Protein AF-A0A821R2Z6-F1 (afdb_monomer_lite)

Sequence (261 aa):
MDYISFFGMRTHDILMSHLVSEVIFVNSKLMIIDDRIAICGSANINDRSLLGQRDSELCVIINDLEEEEGRLNGQTVRVGKCCFSWRKKLFEMLLGIQFENPYNIDVTDPISDEFYFYFRHVARTNTLIYEEVFSTMPTDCEKNFDQVSEYMKKPKMKDTDPRGAQQKLKDIQGLVVEYPIHFLEEENYLPSLRTREAFLSMNFKFNYDHLKCDLESTWNQLGINLESTWNQRGINLELTWNQLGINLELTWTWNSKLIPS

Secondary structure (DSSP, 8-state):
------EEEEEEEEETTEEEEEE------EEEETTTEEEEES--SSHHHHSSSSS---EEEEE-SSEEEEEETTEEEEEEHHHHHHHHHHHHHHHT-SS--TT----S-TT-HHHHHHHHHHHHHHHHHHHHHH--SS-TT--SHHHHHHHTTSPPHHHH-HHHHHHHHTT--SSEEE--SSTTTTS--SPPTTSHHHHHHHHHHHHHHHHHHHHHHHHHHHHHHHHHHHHHHHHHHHHHHHHHHHHHHHHHHHHTTS---

Radius of gyration: 29.69 Å; chains: 1; bounding box: 69×47×92 Å

pLDDT: mean 83.52, std 19.36, range [36.47, 98.69]

Foldseek 3Di:
DDPDFAKFWKDWDQDPNFIDIDTDDPQWDWDFDPLFKIKGWNADPDCQRPVCPHDDIDIDIDGAPDWDWFDEQNDTDTHRPVSLVVQLCVVCQQQVPNPHDPVPDDSRHVHHPRNVVVSQVLQALQQVLCCQAPVDPDALVAQAPVSVVVSVPDDGCSRVPVPVNVVSVVSRGHTIHGDRPRGNNVDDPQDPCPDPSVVVVVVCVVVCVVVVVVVVVVVVVVVVVVVVVVVVVVVVVVVVVVVVVVVVVVVVVVVVVVDDD

Structure (mmCIF, N/CA/C/O backbone):
data_AF-A0A821R2Z6-F1
#
_entry.id   AF-A0A821R2Z6-F1
#
loop_
_atom_site.group_PDB
_atom_site.id
_atom_site.type_symbol
_atom_site.label_atom_id
_atom_site.label_alt_id
_atom_site.label_comp_id
_atom_site.label_asym_id
_atom_site.label_entity_id
_atom_site.label_seq_id
_atom_site.pdbx_PDB_ins_code
_atom_site.Cartn_x
_atom_site.Cartn_y
_atom_site.Cartn_z
_atom_site.occupancy
_atom_site.B_iso_or_equiv
_atom_site.auth_seq_id
_atom_site.auth_comp_id
_atom_site.auth_asym_id
_atom_site.auth_atom_id
_atom_site.pdbx_PDB_model_num
ATOM 1 N N . MET A 1 1 ? 11.804 13.315 11.459 1.00 46.12 1 MET A N 1
ATOM 2 C CA . MET A 1 1 ? 10.867 12.245 11.845 1.00 46.12 1 MET A CA 1
ATOM 3 C C . MET A 1 1 ? 9.818 12.194 10.766 1.00 46.12 1 MET A C 1
ATOM 5 O O . MET A 1 1 ? 9.186 13.216 10.519 1.00 46.12 1 MET A O 1
ATOM 9 N N . ASP A 1 2 ? 9.703 11.044 10.117 1.00 76.69 2 ASP A N 1
ATOM 10 C CA . ASP A 1 2 ? 8.682 10.789 9.110 1.00 76.69 2 ASP A CA 1
ATOM 11 C C . ASP A 1 2 ? 7.523 10.090 9.826 1.00 76.69 2 ASP A C 1
ATOM 13 O O . ASP A 1 2 ? 7.705 9.025 10.403 1.00 76.69 2 ASP A O 1
ATOM 17 N N . TYR A 1 3 ? 6.354 10.729 9.861 1.00 89.31 3 TYR A N 1
ATOM 18 C CA . TYR A 1 3 ? 5.182 10.248 10.613 1.00 89.31 3 TYR A CA 1
ATOM 19 C C . TYR A 1 3 ? 4.167 9.514 9.735 1.00 89.31 3 TYR A C 1
ATOM 21 O O . TYR A 1 3 ? 3.198 8.946 10.228 1.00 89.31 3 TYR A O 1
ATOM 29 N N . ILE A 1 4 ? 4.356 9.580 8.421 1.00 93.69 4 ILE A N 1
ATOM 30 C CA . ILE A 1 4 ? 3.427 9.065 7.426 1.00 93.69 4 ILE A CA 1
ATOM 31 C C . ILE A 1 4 ? 4.216 8.484 6.262 1.00 93.69 4 ILE A C 1
ATOM 33 O O . ILE A 1 4 ? 5.311 8.944 5.931 1.00 93.69 4 ILE A O 1
ATOM 37 N N . SER A 1 5 ? 3.685 7.433 5.654 1.00 94.19 5 SER A N 1
ATOM 38 C CA . SER A 1 5 ? 4.289 6.796 4.489 1.00 94.19 5 SER A CA 1
ATOM 39 C C . SER A 1 5 ? 3.197 6.265 3.575 1.00 94.19 5 SER A C 1
ATOM 41 O O . SER A 1 5 ? 2.167 5.782 4.046 1.00 94.19 5 SER A O 1
ATOM 43 N N . PHE A 1 6 ? 3.419 6.396 2.270 1.00 96.56 6 PHE A N 1
ATOM 44 C CA . PHE A 1 6 ? 2.463 6.029 1.236 1.00 96.56 6 PHE A CA 1
ATOM 45 C C . PHE A 1 6 ? 3.036 4.883 0.415 1.00 96.56 6 PHE A C 1
ATOM 47 O O . PHE A 1 6 ? 4.184 4.936 -0.028 1.00 96.56 6 PHE A O 1
ATOM 54 N N . PHE A 1 7 ? 2.225 3.851 0.212 1.00 98.00 7 PHE A N 1
ATOM 55 C CA . PHE A 1 7 ? 2.645 2.630 -0.461 1.00 98.00 7 PHE A CA 1
ATOM 56 C C . PHE A 1 7 ? 1.607 2.190 -1.487 1.00 98.00 7 PHE A C 1
ATOM 58 O O . PHE A 1 7 ? 0.413 2.459 -1.347 1.00 98.00 7 PHE A O 1
ATOM 65 N N . GLY A 1 8 ? 2.081 1.491 -2.511 1.00 97.50 8 GLY A N 1
ATOM 66 C CA . GLY A 1 8 ? 1.265 0.734 -3.448 1.00 97.50 8 GLY A CA 1
ATOM 67 C C . GLY A 1 8 ? 1.509 -0.765 -3.306 1.00 97.50 8 GLY A C 1
ATOM 68 O O . GLY A 1 8 ? 2.283 -1.222 -2.461 1.00 97.50 8 GLY A O 1
ATOM 69 N N . MET A 1 9 ? 0.857 -1.535 -4.173 1.00 98.38 9 MET A N 1
ATOM 70 C CA . MET A 1 9 ? 1.086 -2.971 -4.291 1.00 98.38 9 MET A CA 1
ATOM 71 C C . MET A 1 9 ? 1.336 -3.347 -5.751 1.00 98.38 9 MET A C 1
ATOM 73 O O . MET A 1 9 ? 0.633 -2.880 -6.650 1.00 98.38 9 MET A O 1
ATOM 77 N N . ARG A 1 10 ? 2.323 -4.209 -5.992 1.00 98.31 10 ARG A N 1
ATOM 78 C CA . ARG A 1 10 ? 2.690 -4.682 -7.332 1.00 98.31 10 ARG A CA 1
ATOM 79 C C . ARG A 1 10 ? 3.170 -6.126 -7.275 1.00 98.31 10 ARG A C 1
ATOM 81 O O . ARG A 1 10 ? 3.792 -6.548 -6.306 1.00 98.31 10 ARG A O 1
ATOM 88 N N . THR A 1 11 ? 2.890 -6.874 -8.334 1.00 98.19 11 THR A N 1
ATOM 89 C CA . THR A 1 11 ? 3.370 -8.247 -8.503 1.00 98.19 11 THR A CA 1
ATOM 90 C C . THR A 1 11 ? 3.908 -8.473 -9.913 1.00 98.19 11 THR A C 1
ATOM 92 O O . THR A 1 11 ? 3.823 -7.596 -10.781 1.00 98.19 11 THR A O 1
ATOM 95 N N . HIS A 1 12 ? 4.494 -9.641 -10.134 1.00 97.94 12 HIS A N 1
ATOM 96 C CA . HIS A 1 12 ? 4.988 -10.093 -11.420 1.00 97.94 12 HIS A CA 1
ATOM 97 C C . HIS A 1 12 ? 4.828 -11.601 -11.559 1.00 97.94 12 HIS A C 1
ATOM 99 O O . HIS A 1 12 ? 4.761 -12.322 -10.568 1.00 97.94 12 HIS A O 1
ATOM 105 N N . ASP A 1 13 ? 4.786 -12.060 -12.803 1.00 97.12 13 ASP A N 1
ATOM 106 C CA . ASP A 1 13 ? 4.755 -13.480 -13.134 1.00 97.12 13 ASP A CA 1
ATOM 107 C C . ASP A 1 13 ? 5.272 -13.701 -14.567 1.00 97.12 13 ASP A C 1
ATOM 109 O O . ASP A 1 13 ? 5.646 -12.759 -15.278 1.00 97.12 13 ASP A O 1
ATOM 113 N N . ILE A 1 14 ? 5.301 -14.956 -15.001 1.00 95.69 14 ILE A N 1
ATOM 114 C CA . ILE A 1 14 ? 5.622 -15.372 -16.358 1.00 95.69 14 ILE A CA 1
ATOM 115 C C . ILE A 1 14 ? 4.322 -15.729 -17.082 1.00 95.69 14 ILE A C 1
ATOM 117 O O . ILE A 1 14 ? 3.706 -16.763 -16.827 1.00 95.69 14 ILE A O 1
ATOM 121 N N . LEU A 1 15 ? 3.944 -14.915 -18.066 1.00 94.81 15 LEU A N 1
ATOM 122 C CA . LEU A 1 15 ? 2.813 -15.179 -18.952 1.00 94.81 15 LEU A CA 1
ATOM 123 C C . LEU A 1 15 ? 3.325 -15.536 -20.348 1.00 94.81 15 LEU A C 1
ATOM 125 O O . LEU A 1 15 ? 4.005 -14.736 -20.983 1.00 94.81 15 LEU A O 1
ATOM 129 N N . MET A 1 16 ? 2.999 -16.736 -20.840 1.00 93.12 16 MET A N 1
ATOM 130 C CA . MET A 1 16 ? 3.433 -17.218 -22.166 1.00 93.12 16 MET A CA 1
ATOM 131 C C . MET A 1 16 ? 4.950 -17.055 -22.395 1.00 93.12 16 MET A C 1
ATOM 133 O O . MET A 1 16 ? 5.382 -16.586 -23.441 1.00 93.12 16 MET A O 1
ATOM 137 N N . SER A 1 17 ? 5.758 -17.414 -21.389 1.00 91.12 17 SER A N 1
ATOM 138 C CA . SER A 1 17 ? 7.227 -17.265 -21.390 1.00 91.12 17 SER A CA 1
ATOM 139 C C . SER A 1 17 ? 7.756 -15.823 -21.393 1.00 91.12 17 SER A C 1
ATOM 141 O O . SER A 1 17 ? 8.965 -15.626 -21.502 1.00 91.12 17 SER A O 1
ATOM 143 N N . HIS A 1 18 ? 6.894 -14.824 -21.201 1.00 92.56 18 HIS A N 1
ATOM 144 C CA . HIS A 1 18 ? 7.281 -13.427 -21.040 1.00 92.56 18 HIS A CA 1
ATOM 145 C C . HIS A 1 18 ? 7.105 -12.976 -19.593 1.00 92.56 18 HIS A C 1
ATOM 147 O O . HIS A 1 18 ? 6.078 -13.239 -18.970 1.00 92.56 18 HIS A O 1
ATOM 153 N N . LEU A 1 19 ? 8.099 -12.258 -19.070 1.00 96.69 19 LEU A N 1
ATOM 154 C CA . LEU A 1 19 ? 7.967 -11.578 -17.788 1.00 96.69 19 LEU A CA 1
ATOM 155 C C . LEU A 1 19 ? 6.947 -10.446 -17.915 1.00 96.69 19 LEU A C 1
ATOM 157 O O . LEU A 1 19 ? 7.065 -9.581 -18.790 1.00 96.69 19 LEU A O 1
ATOM 161 N N . VAL A 1 20 ? 5.977 -10.438 -17.008 1.00 96.69 20 VAL A N 1
ATOM 162 C CA . VAL A 1 20 ? 4.946 -9.406 -16.897 1.00 96.69 20 VAL A CA 1
ATOM 163 C C . VAL A 1 20 ? 4.865 -8.909 -15.458 1.00 96.69 20 VAL A C 1
ATOM 165 O O . VAL A 1 20 ? 5.166 -9.649 -14.526 1.00 96.69 20 VAL A O 1
ATOM 168 N N . SER A 1 21 ? 4.469 -7.652 -15.270 1.00 97.38 21 SER A N 1
ATOM 169 C CA . SER A 1 21 ? 4.209 -7.072 -13.951 1.00 97.38 21 SER A CA 1
ATOM 170 C C . SER A 1 21 ? 2.972 -6.200 -14.008 1.00 97.38 21 SER A C 1
ATOM 172 O O . SER A 1 21 ? 2.789 -5.463 -14.974 1.00 97.38 21 SER A O 1
ATOM 174 N N . GLU A 1 22 ? 2.170 -6.246 -12.948 1.00 97.44 22 GLU A N 1
ATOM 175 C CA . GLU A 1 22 ? 0.962 -5.441 -12.812 1.00 97.44 22 GLU A CA 1
ATOM 176 C C . GLU A 1 22 ? 0.779 -4.909 -11.395 1.00 97.44 22 GLU A C 1
ATOM 178 O O . GLU A 1 22 ? 1.254 -5.492 -10.412 1.00 97.44 22 GLU A O 1
ATOM 183 N N . VAL A 1 23 ? 0.079 -3.777 -11.304 1.00 96.62 23 VAL A N 1
ATOM 184 C CA . VAL A 1 23 ? -0.361 -3.234 -10.016 1.00 96.62 23 VAL A CA 1
ATOM 185 C C . VAL A 1 23 ? -1.441 -4.128 -9.421 1.00 96.62 23 VAL A C 1
ATOM 187 O O . VAL A 1 23 ? -2.339 -4.602 -10.116 1.00 96.62 23 VAL A O 1
ATOM 190 N N . ILE A 1 24 ? -1.389 -4.325 -8.108 1.00 97.25 24 ILE A N 1
ATOM 191 C CA . ILE A 1 24 ? -2.497 -4.933 -7.378 1.00 97.25 24 ILE A CA 1
ATOM 192 C C . ILE A 1 24 ? -3.437 -3.802 -6.981 1.00 97.25 24 ILE A C 1
ATOM 194 O O . ILE A 1 24 ? -3.069 -2.886 -6.245 1.00 97.25 24 ILE A O 1
ATOM 198 N N . PHE A 1 25 ? -4.663 -3.858 -7.493 1.00 96.31 25 PHE A N 1
ATOM 199 C CA . PHE A 1 25 ? -5.653 -2.821 -7.251 1.00 96.31 25 PHE A CA 1
ATOM 200 C C . PHE A 1 25 ? -6.161 -2.864 -5.803 1.00 96.31 25 PHE A C 1
ATOM 202 O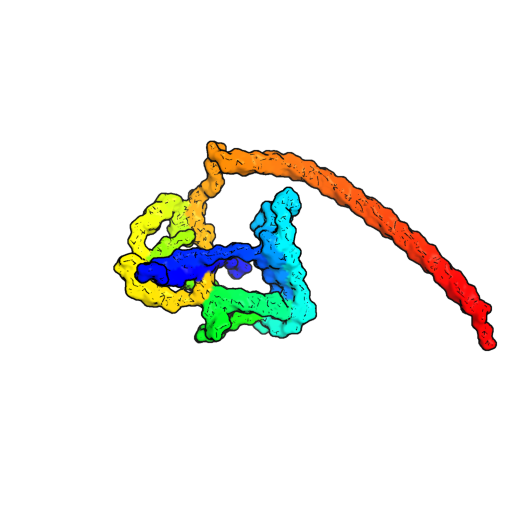 O . PHE A 1 25 ? -6.917 -3.759 -5.416 1.00 96.31 25 PHE A O 1
ATOM 209 N N . VAL A 1 26 ? -5.767 -1.870 -5.003 1.00 95.62 26 VAL A N 1
ATOM 210 C CA . VAL A 1 26 ? -6.216 -1.716 -3.614 1.00 95.62 26 VAL A CA 1
ATOM 211 C C . VAL A 1 26 ? -7.634 -1.141 -3.599 1.00 95.62 26 VAL A C 1
ATOM 213 O O . VAL A 1 26 ? -7.842 0.065 -3.520 1.00 95.62 26 VAL A O 1
ATOM 216 N N . ASN A 1 27 ? -8.633 -2.023 -3.677 1.00 97.19 27 ASN A N 1
ATOM 217 C CA . ASN A 1 27 ? -10.045 -1.642 -3.567 1.00 97.19 27 ASN A CA 1
ATOM 218 C C . ASN A 1 27 ? -10.552 -1.606 -2.112 1.00 97.19 27 ASN A C 1
ATOM 220 O O . ASN A 1 27 ? -11.725 -1.332 -1.866 1.00 97.19 27 ASN A O 1
ATOM 224 N N . SER A 1 28 ? -9.702 -1.914 -1.138 1.00 96.31 28 SER A N 1
ATOM 225 C CA . SER A 1 28 ? -10.079 -1.949 0.273 1.00 96.31 28 SER A CA 1
ATOM 226 C C . SER A 1 28 ? -10.483 -0.566 0.786 1.00 96.31 28 SER A C 1
ATOM 228 O O . SER A 1 28 ? -9.883 0.442 0.422 1.00 96.31 28 SER A O 1
ATOM 230 N N . LYS A 1 29 ? -11.474 -0.530 1.680 1.00 98.00 29 LYS A N 1
ATOM 231 C CA . LYS A 1 29 ? -11.772 0.626 2.532 1.00 98.00 29 LYS A CA 1
ATOM 232 C C . LYS A 1 29 ? -11.745 0.144 3.973 1.00 98.00 29 LYS A C 1
ATOM 234 O O . LYS A 1 29 ? -12.748 -0.319 4.512 1.00 98.00 29 LYS A O 1
ATOM 239 N N . LEU A 1 30 ? -10.537 0.134 4.524 1.00 97.31 30 LEU A N 1
ATOM 240 C CA . LEU A 1 30 ? -10.213 -0.399 5.839 1.00 97.31 30 LEU A CA 1
ATOM 241 C C . LEU A 1 30 ? -9.316 0.601 6.564 1.00 97.31 30 LEU A C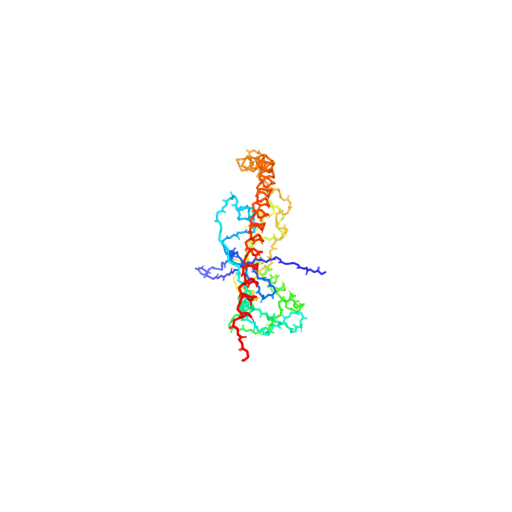 1
ATOM 243 O O . LEU A 1 30 ? -8.333 1.074 5.998 1.00 97.31 30 LEU A O 1
ATOM 247 N N . MET A 1 31 ? -9.640 0.874 7.819 1.00 98.25 31 MET A N 1
ATOM 248 C CA . MET A 1 31 ? -8.805 1.622 8.750 1.00 98.25 31 MET A CA 1
ATOM 249 C C . MET A 1 31 ? -8.651 0.789 10.017 1.00 98.25 31 MET A C 1
ATOM 251 O O . MET A 1 31 ? -9.652 0.311 10.541 1.00 98.25 31 MET A O 1
ATOM 255 N N . ILE A 1 32 ? -7.421 0.611 10.495 1.00 97.38 32 ILE A N 1
ATOM 256 C CA . ILE A 1 32 ? -7.114 -0.029 11.780 1.00 97.38 32 ILE A CA 1
ATOM 257 C C . ILE A 1 32 ? -6.437 1.032 12.645 1.00 97.38 32 ILE A C 1
ATOM 259 O O . ILE A 1 32 ? -5.494 1.676 12.189 1.00 97.38 32 ILE A O 1
ATOM 263 N N . ILE A 1 33 ? -6.937 1.228 13.861 1.00 96.25 33 ILE A N 1
ATOM 264 C CA . ILE A 1 33 ? -6.445 2.220 14.817 1.00 96.25 33 ILE A CA 1
ATOM 265 C C . ILE A 1 33 ? -5.982 1.490 16.075 1.00 96.25 33 ILE A C 1
ATOM 267 O O . ILE A 1 33 ? -6.755 0.742 16.683 1.00 96.25 33 ILE A O 1
ATOM 271 N N . ASP A 1 34 ? -4.718 1.712 16.437 1.00 95.06 34 ASP A N 1
ATOM 272 C CA . ASP A 1 34 ? -4.064 1.248 17.669 1.00 95.06 34 ASP A CA 1
ATOM 273 C C . ASP A 1 34 ? -4.221 -0.253 17.964 1.00 95.06 34 ASP A C 1
ATOM 275 O O . ASP A 1 34 ? -4.203 -0.669 19.119 1.00 95.06 34 ASP A O 1
ATOM 279 N N . ASP A 1 35 ? -4.426 -1.071 16.926 1.00 96.81 35 ASP A N 1
ATOM 280 C CA . ASP A 1 35 ? -4.770 -2.491 17.046 1.00 96.81 35 ASP A CA 1
ATOM 281 C C . ASP A 1 35 ? -5.992 -2.766 17.955 1.00 96.81 35 ASP A C 1
ATOM 283 O O . ASP A 1 35 ? -6.117 -3.854 18.507 1.00 96.81 35 ASP A O 1
ATOM 287 N N . ARG A 1 36 ? -6.928 -1.814 18.108 1.00 94.88 36 ARG A N 1
ATOM 288 C CA . ARG A 1 36 ? -8.140 -1.952 18.956 1.00 94.88 36 ARG A CA 1
ATOM 289 C C . ARG A 1 36 ? -9.451 -1.662 18.237 1.00 94.88 36 ARG A C 1
ATOM 291 O O . ARG A 1 36 ? -10.486 -2.221 18.602 1.00 94.88 36 ARG A O 1
ATOM 298 N N . ILE A 1 37 ? -9.413 -0.779 17.244 1.00 95.75 37 ILE A N 1
ATOM 299 C CA . ILE A 1 37 ? -10.588 -0.378 16.473 1.00 95.75 37 ILE A CA 1
ATOM 300 C C . ILE A 1 37 ? -10.304 -0.626 14.999 1.00 95.75 37 ILE A C 1
ATOM 302 O O . ILE A 1 37 ? -9.245 -0.251 14.497 1.00 95.75 37 ILE A O 1
ATOM 306 N N . ALA A 1 38 ? -11.270 -1.198 14.288 1.00 96.56 38 ALA A N 1
ATOM 307 C CA . ALA A 1 38 ? -11.250 -1.250 12.837 1.00 96.56 38 ALA A CA 1
ATOM 308 C C . ALA A 1 38 ? -12.533 -0.655 12.254 1.00 96.56 38 ALA A C 1
ATOM 310 O O . ALA A 1 38 ? -13.628 -0.868 12.767 1.00 96.56 38 ALA A O 1
ATOM 311 N N . ILE A 1 39 ? -12.404 0.082 11.157 1.00 97.38 39 ILE A N 1
ATOM 312 C CA . ILE A 1 39 ? -13.528 0.552 10.349 1.00 97.38 39 ILE A CA 1
ATOM 313 C C . ILE A 1 39 ? -13.386 -0.094 8.983 1.00 97.38 39 ILE A C 1
ATOM 315 O O . ILE A 1 39 ? -12.362 0.084 8.324 1.00 97.38 39 ILE A O 1
ATOM 319 N N . CYS A 1 40 ? -14.398 -0.835 8.545 1.00 95.81 40 CYS A N 1
ATOM 320 C CA . CYS A 1 40 ? -14.415 -1.440 7.219 1.00 95.81 40 CYS A CA 1
ATOM 321 C C . CYS A 1 40 ? -15.772 -1.257 6.545 1.00 95.81 40 CYS A C 1
ATOM 323 O O . CYS A 1 40 ? -16.815 -1.309 7.200 1.00 95.81 40 CYS A O 1
ATOM 325 N N . GLY A 1 41 ? -15.772 -1.064 5.230 1.00 96.94 41 GLY A N 1
ATOM 326 C CA . GLY A 1 41 ? -17.011 -0.845 4.495 1.00 96.94 41 GLY A CA 1
ATOM 327 C C . GLY A 1 41 ? -16.804 -0.561 3.017 1.00 96.94 41 GLY A C 1
ATOM 328 O O . GLY A 1 41 ? -15.806 -0.966 2.421 1.00 96.94 41 GLY A O 1
ATOM 329 N N . SER A 1 42 ? -17.768 0.144 2.433 1.00 97.38 42 SER A N 1
ATOM 330 C CA . SER A 1 42 ? -17.743 0.573 1.033 1.00 97.38 42 SER A CA 1
ATOM 331 C C . SER A 1 42 ? -17.225 2.007 0.841 1.00 97.38 42 SER A C 1
ATOM 333 O O . SER A 1 42 ? -16.717 2.324 -0.236 1.00 97.38 42 SER A O 1
ATOM 335 N N . ALA A 1 43 ? -17.265 2.841 1.889 1.00 96.12 43 ALA A N 1
ATOM 336 C CA . ALA A 1 43 ? -16.941 4.264 1.804 1.00 96.12 43 ALA A CA 1
ATOM 337 C C . ALA A 1 43 ? -15.453 4.529 1.526 1.00 96.12 43 ALA A C 1
ATOM 339 O O . ALA A 1 43 ? -14.588 4.241 2.354 1.00 96.12 43 ALA A O 1
ATOM 340 N N . ASN A 1 44 ? -15.149 5.136 0.378 1.00 95.94 44 ASN A N 1
ATOM 341 C CA . ASN A 1 44 ? -13.807 5.635 0.071 1.00 95.94 44 ASN A CA 1
ATOM 342 C C . ASN A 1 44 ? -13.473 6.879 0.910 1.00 95.94 44 ASN A C 1
ATOM 344 O O . ASN A 1 44 ? -14.366 7.603 1.345 1.00 95.94 44 ASN A O 1
ATOM 348 N N . ILE A 1 45 ? -12.184 7.204 1.056 1.00 94.81 45 ILE A N 1
ATOM 349 C CA . ILE A 1 45 ? -11.756 8.489 1.631 1.00 94.81 45 ILE A CA 1
ATOM 350 C C . ILE A 1 45 ? -11.894 9.580 0.558 1.00 94.81 45 ILE A C 1
ATOM 352 O O . ILE A 1 45 ? -10.931 9.943 -0.113 1.00 94.81 45 ILE A O 1
ATOM 356 N N . ASN A 1 46 ? -13.124 10.046 0.331 1.00 91.25 46 ASN A N 1
ATOM 357 C CA . ASN A 1 46 ? -13.444 11.178 -0.537 1.00 91.25 46 ASN A CA 1
ATOM 358 C C . ASN A 1 46 ? -14.839 11.748 -0.221 1.00 91.25 46 ASN A C 1
ATOM 360 O O . ASN A 1 46 ? -15.683 11.082 0.377 1.00 91.25 46 ASN A O 1
ATOM 364 N N . ASP A 1 47 ? -15.114 12.963 -0.694 1.00 91.94 47 ASP A N 1
ATOM 365 C CA . ASP A 1 47 ? -16.408 13.629 -0.494 1.00 91.94 47 ASP A CA 1
ATOM 366 C C . ASP A 1 47 ? -17.599 12.848 -1.067 1.00 91.94 47 ASP A C 1
ATOM 368 O O . ASP A 1 47 ? -18.723 12.982 -0.589 1.00 91.94 47 ASP A O 1
ATOM 372 N N . ARG A 1 48 ? -17.380 12.059 -2.129 1.00 92.00 48 ARG A N 1
ATOM 373 C CA . ARG A 1 48 ? -18.438 11.265 -2.768 1.00 92.00 48 ARG A CA 1
ATOM 374 C C . ARG A 1 48 ? -19.004 10.209 -1.820 1.00 92.00 48 ARG A C 1
ATOM 376 O O . ARG A 1 48 ? -20.218 10.040 -1.798 1.00 92.00 48 ARG A O 1
ATOM 383 N N . SER A 1 49 ? -18.147 9.572 -1.036 1.00 93.50 49 SER A N 1
ATOM 384 C CA . SER A 1 49 ? -18.541 8.569 -0.051 1.00 93.50 49 SER A CA 1
ATOM 385 C C . SER A 1 49 ? -18.838 9.175 1.331 1.00 93.50 49 SER A C 1
ATOM 387 O O . SER A 1 49 ? -19.725 8.693 2.027 1.00 93.50 49 SER A O 1
ATOM 389 N N . LEU A 1 50 ? -18.127 10.232 1.752 1.00 90.25 50 LEU A N 1
ATOM 390 C CA . LEU A 1 50 ? -18.154 10.700 3.149 1.00 90.25 50 LEU A CA 1
ATOM 391 C C . LEU A 1 50 ? -19.164 11.818 3.461 1.00 90.25 50 LEU A C 1
ATOM 393 O O . LEU A 1 50 ? -19.529 11.978 4.622 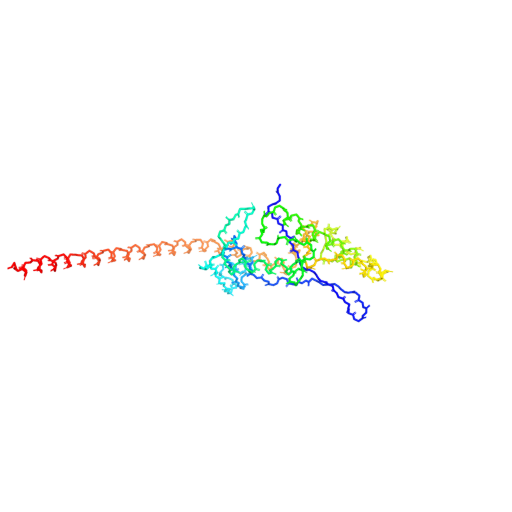1.00 90.25 50 LEU A O 1
ATOM 397 N N . LEU A 1 51 ? -19.650 12.585 2.474 1.00 90.38 51 LEU A N 1
ATOM 398 C CA . LEU A 1 51 ? -20.604 13.681 2.739 1.00 90.38 51 LEU A CA 1
ATOM 399 C C . LEU A 1 51 ? -22.029 13.201 3.071 1.00 90.38 51 LEU A C 1
ATOM 401 O O . LEU A 1 51 ? -22.864 14.005 3.479 1.00 90.38 51 LEU A O 1
ATOM 405 N N . GLY A 1 52 ? -22.348 11.925 2.831 1.00 85.50 52 GLY A N 1
ATOM 406 C CA . GLY A 1 52 ? -23.664 11.322 3.093 1.00 85.50 52 GLY A CA 1
ATOM 407 C C . GLY A 1 52 ? -24.799 11.756 2.152 1.00 85.50 52 GLY A C 1
ATOM 408 O O . GLY A 1 52 ? -25.809 11.069 2.056 1.00 85.50 52 GLY A O 1
ATOM 409 N N . GLN A 1 53 ? -24.638 12.861 1.419 1.00 86.12 53 GLN A N 1
ATOM 410 C CA . GLN A 1 53 ? -25.623 13.372 0.450 1.00 86.12 53 GLN A CA 1
ATOM 411 C C . GLN A 1 53 ? -25.397 12.884 -0.988 1.00 86.12 53 GLN A C 1
ATOM 413 O O . GLN A 1 53 ? -26.138 13.263 -1.894 1.00 86.12 53 GLN A O 1
ATOM 418 N N . ARG A 1 54 ? -24.331 12.114 -1.219 1.00 88.06 54 ARG A N 1
ATOM 419 C CA . ARG A 1 54 ? -23.916 11.647 -2.544 1.00 88.06 54 ARG A CA 1
ATOM 420 C C . ARG A 1 54 ? -24.168 10.144 -2.669 1.00 88.06 54 ARG A C 1
ATOM 422 O O . ARG A 1 54 ? -25.324 9.741 -2.768 1.00 88.06 54 ARG A O 1
ATOM 429 N N . ASP A 1 55 ? -23.123 9.322 -2.680 1.00 90.25 55 ASP A N 1
ATOM 430 C CA . ASP A 1 55 ? -23.286 7.874 -2.785 1.00 90.25 55 ASP A CA 1
ATOM 431 C C . ASP A 1 55 ? -23.798 7.303 -1.452 1.00 90.25 55 ASP A C 1
ATOM 433 O O . ASP A 1 55 ? -23.462 7.790 -0.372 1.00 90.25 55 ASP A O 1
ATOM 437 N N . SER A 1 56 ? -24.636 6.268 -1.532 1.00 94.94 56 SER A N 1
ATOM 438 C CA . SER A 1 56 ? -25.054 5.504 -0.355 1.00 94.94 56 SER A CA 1
ATOM 439 C C . SER A 1 56 ? -23.963 4.503 0.008 1.00 94.94 56 SER A C 1
ATOM 441 O O . SER A 1 56 ? -23.626 3.646 -0.804 1.00 94.94 56 SER A O 1
ATOM 443 N N . GLU A 1 57 ? -23.440 4.599 1.226 1.00 97.00 57 GLU A N 1
ATOM 444 C CA . GLU A 1 57 ? -22.336 3.771 1.711 1.00 97.00 57 GLU A CA 1
ATOM 445 C C . GLU A 1 57 ? -22.722 3.032 2.994 1.00 97.00 57 GLU A C 1
ATOM 447 O O . GLU A 1 57 ? -23.567 3.494 3.764 1.00 97.00 57 GLU A O 1
ATOM 452 N N . LEU A 1 58 ? -22.071 1.898 3.251 1.00 96.06 58 LEU A N 1
ATOM 453 C CA . LEU A 1 58 ? -22.209 1.155 4.498 1.00 96.06 58 LEU A CA 1
ATOM 454 C C . LEU A 1 58 ? -20.830 0.895 5.103 1.00 96.06 58 LEU A C 1
ATOM 456 O O . LEU A 1 58 ? -19.931 0.393 4.427 1.00 96.06 58 LEU A O 1
ATOM 460 N N . CYS A 1 59 ? -20.693 1.189 6.394 1.00 94.81 59 CYS A N 1
ATOM 461 C CA . CYS A 1 59 ? -19.496 0.902 7.175 1.00 94.81 59 CYS A CA 1
ATOM 462 C C . CYS A 1 59 ? -19.866 0.226 8.492 1.00 94.81 59 CYS A C 1
ATOM 464 O O . CYS A 1 59 ? -20.901 0.520 9.091 1.00 94.81 59 CYS A O 1
ATOM 466 N N . VAL A 1 60 ? -18.981 -0.650 8.955 1.00 96.25 60 VAL A N 1
ATOM 467 C CA . VAL A 1 60 ? -19.037 -1.271 10.277 1.00 96.25 60 VAL A CA 1
ATOM 468 C C . VAL A 1 60 ? -17.832 -0.793 11.076 1.00 96.25 60 VAL A C 1
ATOM 470 O O . VAL A 1 60 ? -16.712 -0.776 10.565 1.00 96.25 60 VAL A O 1
ATOM 473 N N . ILE A 1 61 ? -18.079 -0.411 12.329 1.00 96.88 61 ILE A N 1
ATOM 474 C CA . ILE A 1 61 ? -17.035 -0.155 13.320 1.00 96.88 61 ILE A CA 1
ATOM 475 C C . ILE A 1 61 ? -16.915 -1.406 14.182 1.00 96.88 61 ILE A C 1
ATOM 477 O O . ILE A 1 61 ? -17.887 -1.852 14.792 1.00 96.88 61 ILE A O 1
ATOM 481 N N . ILE A 1 62 ? -15.717 -1.963 14.218 1.00 94.19 62 ILE A N 1
ATOM 482 C CA . ILE A 1 62 ? -15.352 -3.130 15.003 1.00 94.19 62 ILE A CA 1
ATOM 483 C C . ILE A 1 62 ? -14.538 -2.617 16.180 1.00 94.19 62 ILE A C 1
ATOM 485 O O . ILE A 1 62 ? -13.470 -2.040 15.996 1.00 94.19 62 ILE A O 1
ATOM 489 N N . ASN A 1 63 ? -15.077 -2.806 17.380 1.00 94.38 63 ASN A N 1
ATOM 490 C CA . ASN A 1 63 ? -14.388 -2.545 18.633 1.00 94.38 63 ASN A CA 1
ATOM 491 C C . ASN A 1 63 ? -14.228 -3.882 19.352 1.00 94.38 63 ASN A C 1
ATOM 493 O O . ASN A 1 63 ? -15.229 -4.525 19.682 1.00 94.38 63 ASN A O 1
ATOM 497 N N . ASP A 1 64 ? -12.989 -4.320 19.535 1.00 89.88 64 ASP A N 1
ATOM 498 C CA . ASP A 1 64 ? -12.718 -5.612 20.152 1.00 89.88 64 ASP A CA 1
ATOM 499 C C . ASP A 1 64 ? -13.106 -5.613 21.636 1.00 89.88 64 ASP A C 1
ATOM 501 O O . ASP A 1 64 ? -12.682 -4.759 22.412 1.00 89.88 64 ASP A O 1
ATOM 505 N N . LEU A 1 65 ? -13.904 -6.607 22.038 1.00 90.50 65 LEU A N 1
ATOM 506 C CA . LEU A 1 65 ? -14.199 -6.882 23.451 1.00 90.50 65 LEU A CA 1
ATOM 507 C C . LEU A 1 65 ? -13.162 -7.827 24.072 1.00 90.50 65 LEU A C 1
ATOM 509 O O . LEU A 1 65 ? -12.921 -7.783 25.277 1.00 90.50 65 LEU A O 1
ATOM 513 N N . GLU A 1 66 ? -12.572 -8.698 23.251 1.00 94.69 66 GLU A N 1
ATOM 514 C CA . GLU A 1 66 ? -11.484 -9.584 23.651 1.00 94.69 66 GLU A CA 1
ATOM 515 C C . GLU A 1 66 ? -10.142 -8.910 23.382 1.00 94.69 66 GLU A C 1
ATOM 517 O O . GLU A 1 66 ? -9.819 -8.562 22.245 1.00 94.69 66 GLU A O 1
ATOM 522 N N . GLU A 1 67 ? -9.336 -8.788 24.432 1.00 96.00 67 GLU A N 1
ATOM 523 C CA . GLU A 1 67 ? -7.997 -8.224 24.341 1.00 96.00 67 GLU A CA 1
ATOM 524 C C . GLU A 1 67 ? -6.920 -9.292 24.540 1.00 96.00 67 GLU A C 1
ATOM 526 O O . GLU A 1 67 ? -7.084 -10.238 25.319 1.00 96.00 67 GLU A O 1
ATOM 531 N N . GLU A 1 68 ? -5.763 -9.080 23.926 1.00 96.44 68 GLU A N 1
ATOM 532 C CA . GLU A 1 68 ? -4.543 -9.846 24.169 1.00 96.44 68 GLU A CA 1
ATOM 533 C C . GLU A 1 68 ? -3.338 -8.933 24.424 1.00 96.44 68 GLU A C 1
ATOM 535 O O . GLU A 1 68 ? -3.442 -7.704 24.398 1.00 96.44 68 GLU A O 1
ATOM 540 N N . GLU A 1 69 ? -2.211 -9.537 24.797 1.00 97.19 69 GLU A N 1
ATOM 541 C CA . GLU A 1 69 ? -0.961 -8.808 24.989 1.00 97.19 69 GLU A CA 1
ATOM 542 C C . GLU A 1 69 ? -0.330 -8.507 23.624 1.00 97.19 69 GLU A C 1
ATOM 544 O O . GLU A 1 69 ? -0.054 -9.422 22.849 1.00 97.19 69 GLU A O 1
ATOM 549 N N . GLY A 1 70 ? -0.120 -7.224 23.338 1.00 95.88 70 GLY A N 1
ATOM 550 C CA . GLY A 1 70 ? 0.571 -6.728 22.152 1.00 95.88 70 GLY A CA 1
ATOM 551 C C . GLY A 1 70 ? 1.720 -5.798 22.531 1.00 95.88 70 GLY A C 1
ATOM 552 O O . GLY A 1 70 ? 2.036 -5.616 23.712 1.00 95.88 70 GLY A O 1
ATOM 553 N N . ARG A 1 71 ? 2.347 -5.189 21.524 1.00 96.31 71 ARG A N 1
ATOM 554 C CA . ARG A 1 71 ? 3.479 -4.284 21.720 1.00 96.31 71 ARG A CA 1
ATOM 555 C C . ARG A 1 71 ? 3.353 -3.048 20.840 1.00 96.31 71 ARG A C 1
ATOM 557 O O . ARG A 1 71 ? 3.009 -3.162 19.671 1.00 96.31 71 ARG A O 1
ATOM 564 N N . LEU A 1 72 ? 3.630 -1.885 21.420 1.00 94.56 72 LEU A N 1
ATOM 565 C CA . LEU A 1 72 ? 3.705 -0.607 20.719 1.00 94.56 72 LEU A CA 1
ATOM 566 C C . LEU A 1 72 ? 4.969 0.127 21.175 1.00 94.56 72 LEU A C 1
ATOM 568 O O . LEU A 1 72 ? 5.085 0.513 22.339 1.00 94.56 72 LEU A O 1
ATOM 572 N N . ASN A 1 73 ? 5.921 0.295 20.261 1.00 94.69 73 ASN A N 1
ATOM 573 C CA . ASN A 1 73 ? 7.224 0.919 20.483 1.00 94.69 73 ASN A CA 1
ATOM 574 C C . ASN A 1 73 ? 7.975 0.336 21.697 1.00 94.69 73 ASN A C 1
ATOM 576 O O . ASN A 1 73 ? 8.374 1.043 22.625 1.00 94.69 73 ASN A O 1
ATOM 580 N N . GLY A 1 74 ? 8.092 -0.990 21.741 1.00 94.75 74 GLY A N 1
ATOM 581 C CA . GLY A 1 74 ? 8.735 -1.732 22.822 1.00 94.75 74 GLY A CA 1
ATOM 582 C C . GLY A 1 74 ? 7.879 -1.909 24.078 1.00 94.75 74 GLY A C 1
ATOM 583 O O . GLY A 1 74 ? 8.214 -2.744 24.919 1.00 94.75 74 GLY A O 1
ATOM 584 N N . GLN A 1 75 ? 6.775 -1.170 24.224 1.00 96.44 75 GLN A N 1
ATOM 585 C CA . GLN A 1 75 ? 5.933 -1.220 25.418 1.00 96.44 75 GLN A CA 1
ATOM 586 C C . GLN A 1 75 ? 4.844 -2.277 25.281 1.00 96.44 75 GLN A C 1
ATOM 588 O O . GLN A 1 75 ? 4.116 -2.313 24.291 1.00 96.44 75 GLN A O 1
ATOM 593 N N . THR A 1 76 ? 4.708 -3.119 26.304 1.00 97.19 76 THR A N 1
ATOM 594 C CA . THR A 1 76 ? 3.604 -4.074 26.405 1.00 97.19 76 THR A CA 1
ATOM 595 C C . THR A 1 76 ? 2.285 -3.329 26.606 1.00 97.19 76 THR A C 1
ATOM 597 O O . THR A 1 76 ? 2.132 -2.577 27.569 1.00 97.19 76 THR A O 1
ATOM 600 N N . VAL A 1 77 ? 1.321 -3.564 25.716 1.00 96.44 77 VAL A N 1
ATOM 601 C CA . VAL A 1 77 ? -0.003 -2.927 25.731 1.00 96.44 77 VAL A CA 1
ATOM 602 C C . VAL A 1 77 ? -1.116 -3.959 25.549 1.00 96.44 77 VAL A C 1
ATOM 604 O O . VAL A 1 77 ? -0.881 -5.086 25.114 1.00 96.44 77 VAL A O 1
ATOM 607 N N . ARG A 1 78 ? -2.351 -3.575 25.883 1.00 96.75 78 ARG A N 1
ATOM 608 C CA . ARG A 1 78 ? -3.544 -4.375 25.591 1.00 96.75 78 ARG A CA 1
ATOM 609 C C . ARG A 1 78 ? -4.095 -3.989 24.226 1.00 96.75 78 ARG A C 1
ATOM 611 O O . ARG A 1 78 ? -4.463 -2.835 24.017 1.00 96.75 78 ARG A O 1
ATOM 618 N N . VAL A 1 79 ? -4.143 -4.958 23.320 1.00 97.00 79 VAL A N 1
ATOM 619 C CA . VAL A 1 79 ? -4.641 -4.791 21.949 1.00 97.00 79 VAL A CA 1
ATOM 620 C C . VAL A 1 79 ? -5.887 -5.636 21.737 1.00 97.00 79 VAL A C 1
ATOM 622 O O . VAL A 1 79 ? -6.078 -6.649 22.408 1.00 97.00 79 VAL A O 1
ATOM 625 N N . GLY A 1 80 ? -6.737 -5.223 20.806 1.00 97.25 80 GLY A N 1
ATOM 626 C CA . GLY A 1 80 ? -7.899 -5.980 20.372 1.00 97.25 80 GLY A CA 1
ATOM 627 C C . GLY A 1 80 ? -7.482 -7.199 19.558 1.00 97.25 80 GLY A C 1
ATOM 628 O O . GLY A 1 80 ? -6.703 -7.096 18.612 1.00 97.25 80 GLY A O 1
ATOM 629 N N . LYS A 1 81 ? -7.994 -8.375 19.919 1.00 96.12 81 LYS A N 1
ATOM 630 C CA . LYS A 1 81 ? -7.586 -9.648 19.312 1.00 96.12 81 LYS A CA 1
ATOM 631 C C . LYS A 1 81 ? -7.855 -9.710 17.805 1.00 96.12 81 LYS A C 1
ATOM 633 O O . LYS A 1 81 ? -7.024 -10.221 17.051 1.00 96.12 81 LYS A O 1
ATOM 638 N N . CYS A 1 82 ? -8.999 -9.201 17.347 1.00 95.69 82 CYS A N 1
ATOM 639 C CA . CYS A 1 82 ? -9.356 -9.199 15.932 1.00 95.69 82 CYS A CA 1
ATOM 640 C C . CYS A 1 82 ? -8.510 -8.183 15.156 1.00 95.69 82 CYS A C 1
ATOM 642 O O . CYS A 1 82 ? -7.851 -8.551 14.181 1.00 95.69 82 CYS A O 1
ATOM 644 N N . CYS A 1 83 ? -8.471 -6.933 15.623 1.00 96.88 83 CYS A N 1
ATOM 645 C CA . CYS A 1 83 ? -7.773 -5.829 14.968 1.00 96.88 83 CYS A CA 1
ATOM 646 C C . CYS A 1 83 ? -6.267 -6.102 14.855 1.00 96.88 83 CYS A C 1
ATOM 648 O O . CYS A 1 83 ? -5.708 -6.022 13.758 1.00 96.88 83 CYS A O 1
ATOM 650 N N . PHE A 1 84 ? -5.641 -6.537 15.952 1.00 97.50 84 PHE A N 1
ATOM 651 C CA . PHE A 1 84 ? -4.238 -6.945 15.976 1.00 97.50 84 PHE A CA 1
ATOM 652 C C . PHE A 1 84 ? -3.956 -8.111 15.022 1.00 97.50 84 PHE A C 1
ATOM 654 O O . PHE A 1 84 ? -2.986 -8.087 14.262 1.00 97.50 84 PHE A O 1
ATOM 661 N N . SER A 1 85 ? -4.814 -9.140 15.012 1.00 97.25 85 SER A N 1
ATOM 662 C CA . SER A 1 85 ? -4.665 -10.276 14.094 1.00 97.25 85 SER A CA 1
ATOM 663 C C . SER A 1 85 ? -4.763 -9.850 12.627 1.00 97.25 85 SER A C 1
ATOM 665 O O . SER A 1 85 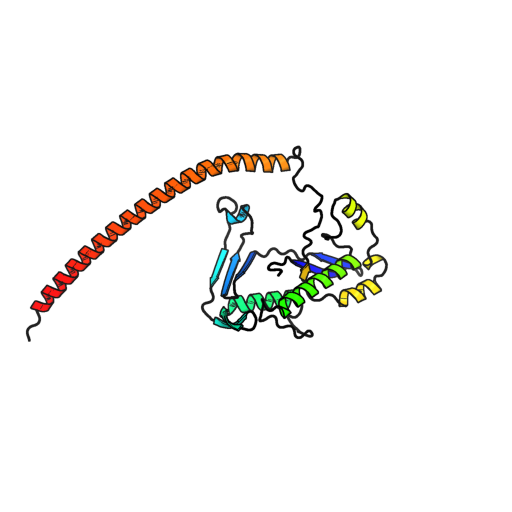? -3.981 -10.323 11.799 1.00 97.25 85 SER A O 1
ATOM 667 N N . TRP A 1 86 ? -5.691 -8.952 12.292 1.00 97.50 86 TRP A N 1
ATOM 668 C CA . TRP A 1 86 ? -5.870 -8.452 10.929 1.00 97.50 86 TRP A CA 1
ATOM 669 C C . TRP A 1 86 ? -4.667 -7.648 10.462 1.00 97.50 86 TRP A C 1
ATOM 671 O O . TRP A 1 86 ? -4.138 -7.925 9.386 1.00 97.50 86 TRP A O 1
ATOM 681 N N . ARG A 1 87 ? -4.194 -6.701 11.279 1.00 98.25 87 ARG A N 1
ATOM 682 C CA . ARG A 1 87 ? -3.012 -5.905 10.949 1.00 98.25 87 ARG A CA 1
ATOM 683 C C . ARG A 1 87 ? -1.781 -6.792 10.746 1.00 98.25 87 ARG A C 1
ATOM 685 O O . ARG A 1 87 ? -1.095 -6.626 9.739 1.00 98.25 87 ARG A O 1
ATOM 692 N N . LYS A 1 88 ? -1.532 -7.765 11.635 1.00 97.81 88 LYS A N 1
ATOM 693 C CA . LYS A 1 88 ? -0.423 -8.726 11.475 1.00 97.81 88 LYS A CA 1
ATOM 694 C C . LYS A 1 88 ? -0.503 -9.465 10.145 1.00 97.81 88 LYS A C 1
ATOM 696 O O . LYS A 1 88 ? 0.448 -9.404 9.376 1.00 97.81 88 LYS A O 1
ATOM 701 N N . LYS A 1 89 ? -1.654 -10.065 9.826 1.00 98.00 89 LYS A N 1
ATOM 702 C CA . LYS A 1 89 ? -1.854 -10.790 8.560 1.00 98.00 89 LYS A CA 1
ATOM 703 C C . LYS A 1 89 ? -1.641 -9.906 7.332 1.00 98.00 89 LYS A C 1
ATOM 705 O O . LYS A 1 89 ? -1.088 -10.364 6.336 1.00 98.00 89 LYS A O 1
ATOM 710 N N . LEU A 1 90 ? -2.072 -8.644 7.389 1.00 98.25 90 LEU A N 1
ATOM 711 C CA . LEU A 1 90 ? -1.849 -7.684 6.306 1.00 98.25 90 LEU A CA 1
ATOM 712 C C . LEU A 1 90 ? -0.361 -7.374 6.131 1.00 98.25 90 LEU A C 1
ATOM 714 O O . LEU A 1 90 ? 0.123 -7.387 5.004 1.00 98.25 90 LEU A O 1
ATOM 718 N N . PHE A 1 91 ? 0.374 -7.134 7.218 1.00 98.50 91 PHE A N 1
ATOM 719 C CA . PHE A 1 91 ? 1.817 -6.892 7.147 1.00 98.50 91 PHE A CA 1
ATOM 720 C C . PHE A 1 91 ? 2.589 -8.125 6.688 1.00 98.50 91 PHE A C 1
ATOM 722 O O . PHE A 1 91 ? 3.459 -8.000 5.831 1.00 98.50 91 PHE A O 1
ATOM 729 N N . GLU A 1 92 ? 2.228 -9.310 7.176 1.00 98.25 92 GLU A N 1
ATOM 730 C CA . GLU A 1 92 ? 2.808 -10.576 6.730 1.00 98.25 92 GLU A CA 1
ATOM 731 C C . GLU A 1 92 ? 2.612 -10.777 5.224 1.00 98.25 92 GLU A C 1
ATOM 733 O O . GLU A 1 92 ? 3.571 -11.069 4.517 1.00 98.25 92 GLU A O 1
ATOM 738 N N . MET A 1 93 ? 1.399 -10.545 4.715 1.00 97.62 93 MET A N 1
ATOM 739 C CA . MET A 1 93 ? 1.098 -10.617 3.283 1.00 97.62 93 MET A CA 1
ATOM 740 C C . MET A 1 93 ? 1.880 -9.571 2.475 1.00 97.62 93 MET A C 1
ATOM 742 O O . MET A 1 93 ? 2.436 -9.891 1.426 1.00 97.62 93 MET A O 1
ATOM 746 N N . LEU A 1 94 ? 1.930 -8.319 2.941 1.00 98.31 94 LEU A N 1
ATOM 747 C CA . LEU A 1 94 ? 2.628 -7.231 2.247 1.00 98.31 94 LEU A CA 1
ATOM 748 C C . LEU A 1 94 ? 4.141 -7.460 2.177 1.00 98.31 94 LEU A C 1
ATOM 750 O O . LEU A 1 94 ? 4.754 -7.100 1.174 1.00 98.31 94 LEU A O 1
ATOM 754 N N . LEU A 1 95 ? 4.717 -8.089 3.203 1.00 98.31 95 LEU A N 1
ATOM 755 C CA . LEU A 1 95 ? 6.129 -8.464 3.277 1.00 98.31 95 LEU A CA 1
ATOM 756 C C . LEU A 1 95 ? 6.422 -9.860 2.708 1.00 98.31 95 LEU A C 1
ATOM 758 O O . LEU A 1 95 ? 7.586 -10.242 2.641 1.00 98.31 95 LEU A O 1
ATOM 762 N N . GLY A 1 96 ? 5.404 -10.621 2.296 1.00 97.25 96 GLY A N 1
ATOM 763 C CA . GLY A 1 96 ? 5.568 -11.969 1.747 1.00 97.25 96 GLY A CA 1
ATOM 764 C C . GLY A 1 96 ? 6.040 -13.015 2.762 1.00 97.25 96 GLY A C 1
ATOM 765 O O . GLY A 1 96 ? 6.673 -13.989 2.365 1.00 97.25 96 GLY A O 1
ATOM 766 N N . ILE A 1 97 ? 5.757 -12.817 4.053 1.00 97.25 97 ILE A N 1
ATOM 767 C CA . ILE A 1 97 ? 6.220 -13.671 5.161 1.00 97.25 97 ILE A CA 1
ATOM 768 C C . ILE A 1 97 ? 5.094 -14.457 5.852 1.00 97.25 97 ILE A C 1
ATOM 770 O O . ILE A 1 97 ? 5.270 -14.981 6.948 1.00 97.25 97 ILE A O 1
ATOM 774 N N . GLN A 1 98 ? 3.917 -14.551 5.229 1.00 94.00 98 GLN A N 1
ATOM 775 C CA . GLN A 1 98 ? 2.737 -15.203 5.815 1.00 94.00 98 GLN A CA 1
ATOM 776 C C . GLN A 1 98 ? 2.882 -16.718 6.043 1.00 94.00 98 GLN A C 1
ATOM 778 O O . GLN A 1 98 ? 2.115 -17.295 6.811 1.00 94.00 98 GLN A O 1
ATOM 783 N N . PHE A 1 99 ? 3.828 -17.370 5.360 1.00 92.62 99 PHE A N 1
ATOM 784 C CA . PHE A 1 99 ? 4.096 -18.808 5.502 1.00 92.62 99 PHE A CA 1
ATOM 785 C C . PHE A 1 99 ? 5.471 -19.087 6.118 1.00 92.62 99 PHE A C 1
ATOM 787 O O . PHE A 1 99 ? 5.604 -20.008 6.919 1.00 92.62 99 PHE A O 1
ATOM 794 N N . GLU A 1 100 ? 6.476 -18.282 5.768 1.00 93.44 100 GLU A N 1
ATOM 795 C CA . GLU A 1 100 ? 7.841 -18.369 6.285 1.00 93.44 100 GLU A CA 1
ATOM 796 C C . GLU A 1 100 ? 8.380 -16.960 6.543 1.00 93.44 100 GLU A C 1
ATOM 798 O O . GLU A 1 100 ? 8.206 -16.072 5.714 1.00 93.44 100 GLU A O 1
ATOM 803 N N . ASN A 1 101 ? 9.075 -16.761 7.665 1.00 94.25 101 ASN A N 1
ATOM 804 C CA . ASN A 1 101 ? 9.722 -15.491 8.004 1.00 94.25 101 ASN A CA 1
ATOM 805 C C . ASN A 1 101 ? 11.252 -15.659 8.062 1.00 94.25 101 ASN A C 1
ATOM 807 O O . ASN A 1 101 ? 11.834 -15.658 9.151 1.00 94.25 101 ASN A O 1
ATOM 811 N N . PRO A 1 102 ? 11.925 -15.834 6.908 1.00 94.38 102 PRO A N 1
ATOM 812 C CA . PRO A 1 102 ? 13.371 -16.064 6.866 1.00 94.38 102 PRO A CA 1
ATOM 813 C C . PRO A 1 102 ? 14.181 -14.843 7.325 1.00 94.38 102 PRO A C 1
ATOM 815 O O . PRO A 1 102 ? 15.344 -14.979 7.694 1.00 94.38 102 PRO A O 1
ATOM 818 N N . TYR A 1 103 ? 13.566 -13.660 7.323 1.00 93.06 103 TYR A N 1
ATOM 819 C CA . TYR A 1 103 ? 14.180 -12.401 7.739 1.00 93.06 103 TYR A CA 1
ATOM 820 C C . TYR A 1 103 ? 14.074 -12.151 9.246 1.00 93.06 103 TYR A C 1
ATOM 822 O O . TYR A 1 103 ? 14.660 -11.190 9.734 1.00 93.06 103 TYR A O 1
ATOM 830 N N . ASN A 1 104 ? 13.338 -13.002 9.975 1.00 94.88 104 ASN A N 1
ATOM 831 C CA . ASN A 1 104 ? 13.091 -12.864 11.408 1.00 94.88 104 ASN A CA 1
ATOM 832 C C . ASN A 1 104 ? 12.572 -11.463 11.795 1.00 94.88 104 ASN A C 1
ATOM 834 O O . ASN A 1 104 ? 12.929 -10.934 12.845 1.00 94.88 104 ASN A O 1
ATOM 838 N N . ILE A 1 105 ? 11.753 -10.850 10.932 1.00 96.19 105 ILE A N 1
ATOM 839 C CA . ILE A 1 105 ? 11.188 -9.522 11.191 1.00 96.19 105 ILE A CA 1
ATOM 840 C C . ILE A 1 105 ? 9.996 -9.626 12.145 1.00 96.19 105 ILE A C 1
ATOM 842 O O . ILE A 1 105 ? 9.100 -10.451 11.944 1.00 96.19 105 ILE A O 1
ATOM 846 N N . ASP A 1 106 ? 9.969 -8.777 13.169 1.00 96.00 106 ASP A N 1
ATOM 847 C CA . ASP A 1 106 ? 8.843 -8.678 14.090 1.00 96.00 106 ASP A CA 1
ATOM 848 C C . ASP A 1 106 ? 7.767 -7.737 13.528 1.00 96.00 106 ASP A C 1
ATOM 850 O O . ASP A 1 106 ? 7.937 -6.522 13.472 1.00 96.00 106 ASP A O 1
ATOM 854 N N . VAL A 1 107 ? 6.634 -8.305 13.114 1.00 97.06 107 VAL A N 1
ATOM 855 C CA . VAL A 1 107 ? 5.459 -7.535 12.671 1.00 97.06 107 VAL A CA 1
ATOM 856 C C . VAL A 1 107 ? 4.485 -7.238 13.808 1.00 97.06 107 VAL A C 1
ATOM 858 O O . VAL A 1 107 ? 3.419 -6.678 13.554 1.00 97.06 107 VAL A O 1
ATOM 861 N N . THR A 1 108 ? 4.767 -7.667 15.041 1.00 96.81 108 THR A N 1
ATOM 862 C CA . THR A 1 108 ? 3.866 -7.500 16.190 1.00 96.81 108 THR A CA 1
ATOM 863 C C . THR A 1 108 ? 3.916 -6.094 16.778 1.00 96.81 108 THR A C 1
ATOM 865 O O . THR A 1 108 ? 2.903 -5.659 17.315 1.00 96.81 108 THR A O 1
ATOM 868 N N . ASP A 1 109 ? 5.022 -5.368 16.593 1.00 97.38 109 ASP A N 1
ATOM 869 C CA . ASP A 1 109 ? 5.177 -3.966 16.988 1.00 97.38 109 ASP A CA 1
ATOM 870 C C . ASP A 1 109 ? 5.182 -3.033 15.759 1.00 97.38 109 ASP A C 1
ATOM 872 O O . ASP A 1 109 ? 6.243 -2.760 15.182 1.00 97.38 109 ASP A O 1
ATOM 876 N N . PRO A 1 110 ? 4.004 -2.538 15.329 1.00 95.88 110 PRO A N 1
ATOM 877 C CA . PRO A 1 110 ? 3.852 -1.801 14.076 1.00 95.88 110 PRO A CA 1
ATOM 878 C C . PRO A 1 110 ? 4.469 -0.398 14.083 1.00 95.88 110 PRO A C 1
ATOM 880 O O . PRO A 1 110 ? 4.541 0.224 13.024 1.00 95.88 110 PRO A O 1
ATOM 883 N N . ILE A 1 111 ? 4.868 0.118 15.250 1.00 95.38 111 ILE A N 1
ATOM 884 C CA . ILE A 1 111 ? 5.399 1.481 15.402 1.00 95.38 111 ILE A CA 1
ATOM 885 C C . ILE A 1 111 ? 6.840 1.500 15.921 1.00 95.38 111 ILE A C 1
ATOM 887 O O . ILE A 1 111 ? 7.354 2.567 16.250 1.00 95.38 111 ILE A O 1
ATOM 891 N N . SER A 1 112 ? 7.490 0.338 16.017 1.00 95.69 112 SER A N 1
ATOM 892 C CA . SER A 1 112 ? 8.920 0.276 16.302 1.00 95.69 112 SER A CA 1
ATOM 893 C C . SER A 1 112 ? 9.726 0.855 15.135 1.00 95.69 112 SER A C 1
ATOM 895 O O . SER A 1 112 ? 9.400 0.636 13.965 1.00 95.69 112 SER A O 1
ATOM 897 N N . ASP A 1 113 ? 10.814 1.560 15.450 1.00 94.94 113 ASP A N 1
ATOM 898 C CA . ASP A 1 113 ? 11.736 2.092 14.437 1.00 94.94 113 ASP A CA 1
ATOM 899 C C . ASP A 1 113 ? 12.286 0.971 13.539 1.00 94.94 113 ASP A C 1
ATOM 901 O O . ASP A 1 113 ? 12.393 1.138 12.325 1.00 94.94 113 ASP A O 1
ATOM 905 N N . GLU A 1 114 ? 12.589 -0.194 14.122 1.00 95.12 114 GLU A N 1
ATOM 906 C CA . GLU A 1 114 ? 13.072 -1.373 13.397 1.00 95.12 114 GLU A CA 1
ATOM 907 C C . GLU A 1 114 ? 12.084 -1.814 12.312 1.00 95.12 114 GLU A C 1
ATOM 909 O O . GLU A 1 114 ? 12.454 -1.892 11.136 1.00 95.12 114 GLU A O 1
ATOM 914 N N . PHE A 1 115 ? 10.817 -2.035 12.681 1.00 96.81 115 PHE A N 1
ATOM 915 C CA . PHE A 1 115 ? 9.785 -2.419 11.723 1.00 96.81 115 PHE A CA 1
ATOM 916 C C . PHE A 1 115 ? 9.550 -1.318 10.682 1.00 96.81 115 PHE A C 1
ATOM 918 O O . PHE A 1 115 ? 9.497 -1.600 9.483 1.00 96.81 115 PHE A O 1
ATOM 925 N N . TYR A 1 116 ? 9.454 -0.059 11.120 1.00 95.69 116 TYR A N 1
ATOM 926 C CA . TYR A 1 116 ? 9.189 1.078 10.242 1.00 95.69 116 TYR A CA 1
ATOM 927 C C . TYR A 1 116 ? 10.263 1.238 9.155 1.00 95.69 116 TYR A C 1
ATOM 929 O O . TYR A 1 116 ? 9.944 1.336 7.964 1.00 95.69 116 TYR A O 1
ATOM 937 N N . PHE A 1 117 ? 11.545 1.218 9.537 1.00 96.06 117 PHE A N 1
ATOM 938 C CA . PHE A 1 117 ? 12.646 1.335 8.582 1.00 96.06 117 PHE A CA 1
ATOM 939 C C . PHE A 1 117 ? 12.755 0.113 7.673 1.00 96.06 117 PHE A C 1
ATOM 941 O O . PHE A 1 117 ? 12.994 0.274 6.475 1.00 96.06 117 PHE A O 1
ATOM 948 N N . TYR A 1 118 ? 12.535 -1.091 8.203 1.00 97.56 118 TYR A N 1
ATOM 949 C CA . TYR A 1 118 ? 12.559 -2.311 7.404 1.00 97.56 118 TYR A CA 1
ATOM 950 C C . TYR A 1 118 ? 11.450 -2.326 6.344 1.00 97.56 118 TYR A C 1
ATOM 952 O O . TYR A 1 118 ? 11.722 -2.558 5.166 1.00 97.56 118 TYR A O 1
ATOM 960 N N . PHE A 1 119 ? 10.211 -2.001 6.725 1.00 98.06 119 PHE A N 1
ATOM 961 C CA . PHE A 1 119 ? 9.071 -1.976 5.806 1.00 98.06 119 PHE A CA 1
ATOM 962 C C . PHE A 1 119 ? 9.293 -0.982 4.655 1.00 98.06 119 PHE A C 1
ATOM 964 O O . PHE A 1 119 ? 9.064 -1.305 3.487 1.00 98.06 119 PHE A O 1
ATOM 971 N N . ARG A 1 120 ? 9.819 0.211 4.965 1.00 97.56 120 ARG A N 1
ATOM 972 C CA . ARG A 1 120 ? 10.191 1.209 3.949 1.00 97.56 120 ARG A CA 1
ATOM 973 C C . ARG A 1 120 ? 11.342 0.753 3.065 1.00 97.56 120 ARG A C 1
ATOM 975 O O . ARG A 1 120 ? 11.306 0.988 1.860 1.00 97.56 120 ARG A O 1
ATOM 982 N N . HIS A 1 121 ? 12.348 0.099 3.641 1.00 97.69 121 HIS A N 1
ATOM 983 C CA 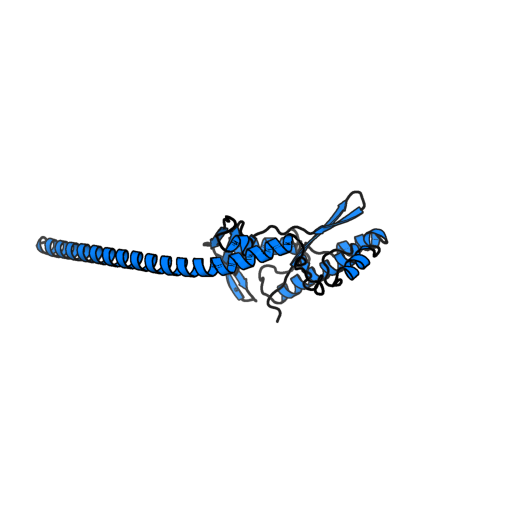. HIS A 1 121 ? 13.460 -0.449 2.875 1.00 97.69 121 HIS A CA 1
ATOM 984 C C . HIS A 1 121 ? 12.975 -1.478 1.847 1.00 97.69 121 HIS A C 1
ATOM 986 O O . HIS A 1 121 ? 13.333 -1.369 0.676 1.00 97.69 121 HIS A O 1
ATOM 992 N N . VAL A 1 122 ? 12.113 -2.418 2.252 1.00 98.50 122 VAL A N 1
ATOM 993 C CA . VAL A 1 122 ? 11.517 -3.411 1.343 1.00 98.50 122 VAL A CA 1
ATOM 994 C C . VAL A 1 122 ? 10.727 -2.725 0.228 1.00 98.50 122 VAL A C 1
ATOM 996 O O . VAL A 1 122 ? 10.954 -3.013 -0.946 1.00 98.50 122 VAL A O 1
ATOM 999 N N . ALA A 1 123 ? 9.862 -1.764 0.569 1.00 98.50 123 ALA A N 1
ATOM 1000 C CA . ALA A 1 123 ? 9.077 -1.022 -0.418 1.00 98.50 123 ALA A CA 1
ATOM 1001 C C . ALA A 1 123 ? 9.964 -0.308 -1.453 1.00 98.50 123 ALA A C 1
ATOM 1003 O O . ALA A 1 123 ? 9.718 -0.402 -2.659 1.00 98.50 123 ALA A O 1
ATOM 1004 N N . ARG A 1 124 ? 11.026 0.364 -0.996 1.00 98.12 124 ARG A N 1
ATOM 1005 C CA . ARG A 1 124 ? 11.981 1.066 -1.861 1.00 98.12 124 ARG A CA 1
ATOM 1006 C C . ARG A 1 124 ? 12.740 0.103 -2.764 1.00 98.12 124 ARG A C 1
ATOM 1008 O O . ARG A 1 124 ? 12.799 0.315 -3.971 1.00 98.12 124 ARG A O 1
ATOM 1015 N N . THR A 1 125 ? 13.296 -0.965 -2.197 1.00 98.44 125 THR A N 1
ATOM 1016 C CA . THR A 1 125 ? 14.044 -1.980 -2.949 1.00 98.44 125 THR A CA 1
ATOM 1017 C C . THR A 1 125 ? 13.166 -2.614 -4.026 1.00 98.44 125 THR A C 1
ATOM 1019 O O . THR A 1 125 ? 13.574 -2.670 -5.186 1.00 98.44 125 THR A O 1
ATOM 1022 N N . ASN A 1 126 ? 11.928 -2.988 -3.686 1.00 98.69 126 ASN A N 1
ATOM 1023 C CA . ASN A 1 126 ? 10.975 -3.523 -4.655 1.00 98.69 126 ASN A CA 1
ATOM 1024 C C . ASN A 1 126 ? 10.683 -2.532 -5.787 1.00 98.69 126 ASN A C 1
ATOM 1026 O O . ASN A 1 126 ? 10.672 -2.919 -6.953 1.00 98.69 126 ASN A O 1
ATOM 1030 N N . THR A 1 127 ? 10.466 -1.257 -5.453 1.00 98.50 127 THR A N 1
ATOM 1031 C CA . THR A 1 127 ? 10.192 -0.194 -6.436 1.00 98.50 127 THR A CA 1
ATOM 1032 C C . THR A 1 127 ? 11.330 -0.075 -7.443 1.00 98.50 127 THR A C 1
ATOM 1034 O O . THR A 1 127 ? 11.091 -0.168 -8.644 1.00 98.50 127 THR A O 1
ATOM 1037 N N . LEU A 1 128 ? 12.572 0.020 -6.958 1.00 98.06 128 LEU A N 1
ATOM 1038 C CA . LEU A 1 128 ? 13.758 0.140 -7.808 1.00 98.06 128 LEU A CA 1
ATOM 1039 C C . LEU A 1 128 ? 13.933 -1.075 -8.731 1.00 98.06 128 LEU A C 1
ATOM 1041 O O . LEU A 1 128 ? 14.242 -0.912 -9.910 1.00 98.06 128 LEU A O 1
ATOM 1045 N N . ILE A 1 129 ? 13.692 -2.290 -8.225 1.00 98.44 129 ILE A N 1
ATOM 1046 C CA . ILE A 1 129 ? 13.758 -3.508 -9.043 1.00 98.44 129 ILE A CA 1
ATOM 1047 C C . ILE A 1 129 ? 12.669 -3.492 -10.125 1.00 98.44 129 ILE A C 1
ATOM 1049 O O . ILE A 1 129 ? 12.954 -3.802 -11.282 1.00 98.44 129 ILE A O 1
ATOM 1053 N N . TYR A 1 130 ? 11.429 -3.124 -9.788 1.00 98.31 130 TYR A N 1
ATOM 1054 C CA . TYR A 1 130 ? 10.345 -3.056 -10.771 1.00 98.31 130 TYR A CA 1
ATOM 1055 C C . TYR A 1 130 ? 10.607 -2.001 -11.855 1.00 98.31 130 TYR A C 1
ATOM 1057 O O . TYR A 1 130 ? 10.403 -2.286 -13.040 1.00 98.31 130 TYR A O 1
ATOM 1065 N N . GLU A 1 131 ? 11.102 -0.822 -11.482 1.00 96.38 131 GLU A N 1
ATOM 1066 C CA . GLU A 1 131 ? 11.476 0.239 -12.421 1.00 96.38 131 GLU A CA 1
ATOM 1067 C C . GLU A 1 131 ? 12.615 -0.194 -13.350 1.00 96.38 131 GLU A C 1
ATOM 1069 O O . GLU A 1 131 ? 12.536 0.007 -14.563 1.00 96.38 131 GLU A O 1
ATOM 1074 N N . GLU A 1 132 ? 13.645 -0.852 -12.819 1.00 96.06 132 GLU A N 1
ATOM 1075 C CA . GLU A 1 132 ? 14.765 -1.340 -13.623 1.00 96.06 132 GLU A CA 1
ATOM 1076 C C . GLU A 1 132 ? 14.341 -2.467 -14.579 1.00 96.06 132 GLU A C 1
ATOM 1078 O O . GLU A 1 132 ? 14.700 -2.466 -15.759 1.00 96.06 132 GLU A O 1
ATOM 1083 N N . VAL A 1 133 ? 13.546 -3.427 -14.093 1.00 97.62 133 VAL A N 1
ATOM 1084 C CA . VAL A 1 133 ? 13.184 -4.618 -14.871 1.00 97.62 133 VAL A CA 1
ATOM 1085 C C . VAL A 1 133 ? 12.126 -4.317 -15.934 1.00 97.62 133 VAL A C 1
ATOM 1087 O O . VAL A 1 133 ? 12.249 -4.752 -17.086 1.00 97.62 133 VAL A O 1
ATOM 1090 N N . PHE A 1 134 ? 11.071 -3.593 -15.557 1.00 96.50 134 PHE A N 1
ATOM 1091 C CA . PHE A 1 134 ? 9.873 -3.418 -16.382 1.00 96.50 134 PHE A CA 1
ATOM 1092 C C . PHE A 1 134 ? 9.661 -1.989 -16.882 1.00 96.50 134 PHE A C 1
ATOM 1094 O O . PHE A 1 134 ? 8.783 -1.792 -17.731 1.00 96.50 134 PHE A O 1
ATOM 1101 N N . SER A 1 135 ? 10.420 -1.018 -16.366 1.00 94.75 135 SER A N 1
ATOM 1102 C CA . SER A 1 135 ? 10.162 0.410 -16.568 1.00 94.75 135 SER A CA 1
ATOM 1103 C C . SER A 1 135 ? 8.710 0.753 -16.231 1.00 94.75 135 SER A C 1
ATOM 1105 O O . SER A 1 135 ? 7.921 1.154 -17.090 1.00 94.75 135 SER A O 1
ATOM 1107 N N . THR A 1 136 ? 8.312 0.429 -14.996 1.00 93.00 136 THR A N 1
ATOM 1108 C CA . THR A 1 136 ? 6.924 0.536 -14.538 1.00 93.00 136 THR A CA 1
ATOM 1109 C C . THR A 1 136 ? 6.454 1.974 -14.407 1.00 93.00 136 THR A C 1
ATOM 1111 O O . THR A 1 136 ? 7.214 2.858 -14.037 1.00 93.00 136 THR A O 1
ATOM 1114 N N . MET A 1 137 ? 5.151 2.160 -14.611 1.00 90.94 137 MET A N 1
ATOM 1115 C CA . MET A 1 137 ? 4.431 3.387 -14.287 1.00 90.94 137 MET A CA 1
ATOM 1116 C C . MET A 1 137 ? 3.432 3.117 -13.154 1.00 90.94 137 MET A C 1
ATOM 1118 O O . MET A 1 137 ? 2.906 1.995 -13.079 1.00 90.94 137 MET A O 1
ATOM 1122 N N . PRO A 1 138 ? 3.096 4.116 -12.322 1.00 93.69 138 PRO A N 1
ATOM 1123 C CA . PRO A 1 138 ? 3.744 5.435 -12.186 1.00 93.69 138 PRO A CA 1
ATOM 1124 C C . PRO A 1 138 ? 5.157 5.361 -11.555 1.00 93.69 138 PRO A C 1
ATOM 1126 O O . PRO A 1 138 ? 5.493 4.335 -10.969 1.00 93.69 138 PRO A O 1
ATOM 1129 N N . THR A 1 139 ? 5.965 6.426 -11.679 1.00 93.06 139 THR A N 1
ATOM 1130 C CA . THR A 1 139 ? 7.344 6.539 -11.136 1.00 93.06 139 THR A CA 1
ATOM 1131 C C . THR A 1 139 ? 7.693 7.995 -10.793 1.00 93.06 139 THR A C 1
ATOM 1133 O O . THR A 1 139 ? 7.249 8.910 -11.482 1.00 93.06 139 THR A O 1
ATOM 1136 N N . ASP A 1 140 ? 8.520 8.221 -9.769 1.00 93.69 140 ASP A N 1
ATOM 1137 C CA . ASP A 1 140 ? 9.006 9.560 -9.389 1.00 93.69 140 ASP A CA 1
ATOM 1138 C C . ASP A 1 140 ? 10.103 10.107 -10.324 1.00 93.69 140 ASP A C 1
ATOM 1140 O O . ASP A 1 140 ? 10.504 11.266 -10.205 1.00 93.69 140 ASP A O 1
ATOM 1144 N N . CYS A 1 141 ? 10.601 9.298 -11.266 1.00 91.88 141 CYS A N 1
ATOM 1145 C CA . CYS A 1 141 ? 11.595 9.739 -12.245 1.00 91.88 141 CYS A CA 1
ATOM 1146 C C . CYS A 1 141 ? 11.015 10.635 -13.347 1.00 91.88 141 CYS A C 1
ATOM 1148 O O . CYS A 1 141 ? 11.763 11.412 -13.937 1.00 91.88 141 CYS A O 1
ATOM 1150 N N . GLU A 1 142 ? 9.713 10.531 -13.625 1.00 93.38 142 GLU A N 1
ATOM 1151 C CA . GLU A 1 142 ? 9.074 11.178 -14.773 1.00 93.38 142 GLU A CA 1
ATOM 1152 C C . GLU A 1 142 ? 8.013 12.190 -14.294 1.00 93.38 142 GLU A C 1
ATOM 1154 O O . GLU A 1 142 ? 6.957 11.836 -13.763 1.00 93.38 142 GLU A O 1
ATOM 1159 N N . LYS A 1 143 ? 8.305 13.478 -14.476 1.00 92.94 143 LYS A N 1
ATOM 1160 C CA . LYS A 1 143 ? 7.579 14.619 -13.897 1.00 92.94 143 LYS A CA 1
ATOM 1161 C C . LYS A 1 143 ? 6.609 15.310 -14.849 1.00 92.94 143 LYS A C 1
ATOM 1163 O O . LYS A 1 143 ? 5.820 16.136 -14.400 1.00 92.94 143 LYS A O 1
ATOM 1168 N N . ASN A 1 144 ? 6.649 14.982 -16.138 1.00 92.69 144 ASN A N 1
ATOM 1169 C CA . ASN A 1 144 ? 5.765 15.545 -17.161 1.00 92.69 144 ASN A CA 1
ATOM 1170 C C . ASN A 1 144 ? 5.474 14.545 -18.293 1.00 92.69 144 ASN A C 1
ATOM 1172 O O . ASN A 1 144 ? 6.099 13.485 -18.386 1.00 92.69 144 ASN A O 1
ATOM 1176 N N . PHE A 1 145 ? 4.494 14.848 -19.150 1.00 92.06 145 PHE A N 1
ATOM 1177 C CA . PHE A 1 145 ? 4.056 13.919 -20.199 1.00 92.06 145 PHE A CA 1
ATOM 1178 C C . PHE A 1 145 ? 5.124 13.653 -21.269 1.00 92.06 145 PHE A C 1
ATOM 1180 O O . PHE A 1 145 ? 5.171 12.547 -21.817 1.00 92.06 145 PHE A O 1
ATOM 1187 N N . ASP A 1 146 ? 5.989 14.630 -21.551 1.00 93.12 146 ASP A N 1
ATOM 1188 C CA . ASP A 1 146 ? 7.090 14.472 -22.506 1.00 93.12 146 ASP A CA 1
ATOM 1189 C C . ASP A 1 146 ? 8.107 13.445 -21.989 1.00 93.12 146 ASP A C 1
ATOM 1191 O O . ASP A 1 146 ? 8.445 12.491 -22.695 1.00 93.12 146 ASP A O 1
ATOM 1195 N N . GLN A 1 147 ? 8.497 13.574 -20.720 1.00 93.31 147 GLN A N 1
ATOM 1196 C CA . GLN A 1 147 ? 9.347 12.624 -20.000 1.00 93.31 147 GLN A CA 1
ATOM 1197 C C . GLN A 1 147 ? 8.751 11.208 -20.001 1.00 93.31 147 GLN A C 1
ATOM 1199 O O . GLN A 1 147 ? 9.409 10.254 -20.419 1.00 93.31 147 GLN A O 1
ATOM 1204 N N . VAL A 1 148 ? 7.456 11.066 -19.690 1.00 92.00 148 VAL A N 1
ATOM 1205 C CA . VAL A 1 148 ? 6.756 9.769 -19.759 1.00 92.00 148 VAL A CA 1
ATOM 1206 C C . VAL A 1 148 ? 6.787 9.168 -21.170 1.00 92.00 148 VAL A C 1
ATOM 1208 O O . VAL A 1 148 ? 7.018 7.967 -21.335 1.00 92.00 148 VAL A O 1
ATOM 1211 N N . SER A 1 149 ? 6.570 9.982 -22.205 1.00 91.94 149 SER A N 1
ATOM 1212 C CA . SER A 1 149 ? 6.606 9.540 -23.606 1.00 91.94 149 SER A CA 1
ATOM 1213 C C . SER A 1 149 ? 7.987 9.023 -24.013 1.00 91.94 149 SER A C 1
ATOM 1215 O O . SER A 1 149 ? 8.092 8.044 -24.757 1.00 91.94 149 SER A O 1
ATOM 1217 N N . GLU A 1 150 ? 9.056 9.653 -23.527 1.00 92.69 150 GLU A N 1
ATOM 1218 C CA . GLU A 1 150 ? 10.427 9.183 -23.731 1.00 92.69 150 GLU A CA 1
ATOM 1219 C C . GLU A 1 150 ? 10.732 7.924 -22.917 1.00 92.69 150 GLU A C 1
ATOM 1221 O O . GLU A 1 150 ? 11.292 6.966 -23.456 1.00 92.69 150 GLU A O 1
ATOM 1226 N N . TYR A 1 151 ? 10.310 7.878 -21.653 1.00 91.00 151 TYR A N 1
ATOM 1227 C CA . TYR A 1 151 ? 10.499 6.737 -20.763 1.00 91.00 151 TYR A CA 1
ATOM 1228 C C . TYR A 1 151 ? 9.873 5.457 -21.317 1.00 91.00 151 TYR A C 1
ATOM 1230 O O . TYR A 1 151 ? 10.528 4.419 -21.378 1.00 91.00 151 TYR A O 1
ATOM 1238 N N . MET A 1 152 ? 8.646 5.543 -21.834 1.00 89.19 152 MET A N 1
ATOM 1239 C CA . MET A 1 152 ? 7.924 4.401 -22.406 1.00 89.19 152 MET A CA 1
ATOM 1240 C C . MET A 1 152 ? 8.576 3.826 -23.673 1.00 89.19 152 MET A C 1
ATOM 1242 O O . MET A 1 152 ? 8.283 2.688 -24.046 1.00 89.19 152 MET A O 1
ATOM 1246 N N . LYS A 1 153 ? 9.456 4.587 -24.340 1.00 91.94 153 LYS A N 1
ATOM 1247 C CA . LYS A 1 153 ? 10.228 4.129 -25.509 1.00 91.94 153 LYS A CA 1
ATOM 1248 C C . LYS A 1 153 ? 11.545 3.458 -25.121 1.00 91.94 153 LYS A C 1
ATOM 1250 O O . LYS A 1 153 ? 12.158 2.820 -25.980 1.00 91.94 153 LYS A O 1
ATOM 1255 N N . LYS A 1 154 ? 12.008 3.609 -23.873 1.00 89.44 154 LYS A N 1
ATOM 1256 C CA . LYS A 1 154 ? 13.257 2.994 -23.411 1.00 89.44 154 LYS A CA 1
ATOM 1257 C C . LYS A 1 154 ? 13.129 1.463 -23.480 1.00 89.44 154 LYS A C 1
ATOM 1259 O O . LYS A 1 154 ? 12.086 0.912 -23.117 1.00 89.44 154 LYS A O 1
ATOM 1264 N N . PRO A 1 155 ? 14.166 0.754 -23.957 1.00 92.38 155 PRO A N 1
ATOM 1265 C CA . PRO A 1 155 ? 14.156 -0.700 -23.965 1.00 92.38 155 PRO A CA 1
ATOM 1266 C C . PRO A 1 155 ? 14.143 -1.228 -22.526 1.00 92.38 155 PRO A C 1
ATOM 1268 O O . PRO A 1 155 ? 14.942 -0.802 -21.694 1.00 92.38 155 PRO A O 1
ATOM 1271 N N . LYS A 1 156 ? 13.238 -2.164 -22.242 1.00 94.44 156 LYS A N 1
ATOM 1272 C CA . LYS A 1 156 ? 13.042 -2.731 -20.903 1.00 94.44 156 LYS A CA 1
ATOM 1273 C C . LYS A 1 156 ? 14.011 -3.881 -20.672 1.00 94.44 156 LYS A C 1
ATOM 1275 O O . LYS A 1 156 ? 14.193 -4.714 -21.563 1.00 94.44 156 LYS A O 1
ATOM 1280 N N . MET A 1 157 ? 14.568 -3.988 -19.465 1.00 96.19 157 MET A N 1
ATOM 1281 C CA . MET A 1 157 ? 15.509 -5.064 -19.135 1.00 96.19 157 MET A CA 1
ATOM 1282 C C . MET A 1 157 ? 14.885 -6.449 -19.329 1.00 96.19 157 MET A C 1
ATOM 1284 O O . MET A 1 157 ? 15.546 -7.349 -19.835 1.00 96.19 157 MET A O 1
ATOM 1288 N N . LYS A 1 158 ? 13.593 -6.617 -19.015 1.00 95.12 158 LYS A N 1
ATOM 1289 C CA . LYS A 1 158 ? 12.870 -7.878 -19.251 1.00 95.12 158 LYS A CA 1
ATOM 1290 C C . LYS A 1 158 ? 12.949 -8.381 -20.703 1.00 95.12 158 LYS A C 1
ATOM 1292 O O . LYS A 1 158 ? 12.797 -9.578 -20.927 1.00 95.12 158 LYS A O 1
ATOM 1297 N N . ASP A 1 159 ? 13.136 -7.471 -21.664 1.00 94.12 159 ASP A N 1
ATOM 1298 C CA . ASP A 1 159 ? 13.180 -7.759 -23.099 1.00 94.12 159 ASP A CA 1
ATOM 1299 C C . ASP A 1 159 ? 14.630 -7.844 -23.613 1.00 94.12 159 ASP A C 1
ATOM 1301 O O . ASP A 1 159 ? 14.927 -8.673 -24.472 1.00 94.12 159 ASP A O 1
ATOM 1305 N N . THR A 1 160 ? 15.546 -7.023 -23.084 1.00 96.31 160 THR A N 1
ATOM 1306 C CA . THR A 1 160 ? 16.960 -6.990 -23.509 1.00 96.31 160 THR A CA 1
ATOM 1307 C C . THR A 1 160 ? 17.849 -8.010 -22.797 1.00 96.31 160 THR A C 1
ATOM 1309 O O . THR A 1 160 ? 18.751 -8.565 -23.424 1.00 96.31 160 THR A O 1
ATOM 1312 N N . ASP A 1 161 ? 17.592 -8.287 -21.518 1.00 96.38 161 ASP A N 1
ATOM 1313 C CA . ASP A 1 161 ? 18.276 -9.296 -20.702 1.00 96.38 161 ASP A CA 1
ATOM 1314 C C . ASP A 1 161 ? 17.281 -10.049 -19.789 1.00 96.38 161 ASP A C 1
ATOM 1316 O O . ASP A 1 161 ? 17.205 -9.808 -18.577 1.00 96.38 161 ASP A O 1
ATOM 1320 N N . PRO A 1 162 ? 16.522 -11.016 -20.343 1.00 94.44 162 PRO A N 1
ATOM 1321 C CA . PRO A 1 162 ? 15.547 -11.783 -19.571 1.00 94.44 162 PRO A CA 1
ATOM 1322 C C . PRO A 1 162 ? 16.163 -12.590 -18.418 1.00 94.44 162 PRO A C 1
ATOM 1324 O O . PRO A 1 162 ? 15.504 -12.821 -17.405 1.00 94.44 162 PRO A O 1
ATOM 1327 N N . ARG A 1 163 ? 17.422 -13.038 -18.551 1.00 95.00 163 ARG A N 1
ATOM 1328 C CA . ARG A 1 163 ? 18.095 -13.836 -17.511 1.00 95.00 163 ARG A CA 1
ATOM 1329 C C . ARG A 1 163 ? 18.499 -12.962 -16.330 1.00 95.00 163 ARG A C 1
ATOM 1331 O O . ARG A 1 163 ? 18.240 -13.346 -15.190 1.00 95.00 163 ARG A O 1
ATOM 1338 N N . GLY A 1 164 ? 19.091 -11.797 -16.591 1.00 97.06 164 GLY A N 1
ATOM 1339 C CA . GLY A 1 164 ? 19.387 -10.818 -15.547 1.00 97.06 164 GLY A CA 1
ATOM 1340 C C . GLY A 1 164 ? 18.117 -10.303 -14.873 1.00 97.06 164 GLY A C 1
ATOM 1341 O O . GLY A 1 164 ? 18.077 -10.213 -13.647 1.00 97.06 164 GLY A O 1
ATOM 1342 N N . ALA A 1 165 ? 17.051 -10.068 -15.647 1.00 97.19 165 ALA A N 1
ATOM 1343 C CA . ALA A 1 165 ? 15.747 -9.683 -15.116 1.00 97.19 165 ALA A CA 1
ATOM 1344 C C . ALA A 1 165 ? 15.201 -10.729 -14.131 1.00 97.19 165 ALA A C 1
ATOM 1346 O O . ALA A 1 165 ? 14.866 -10.392 -12.999 1.00 97.19 165 ALA A O 1
ATOM 1347 N N . GLN A 1 166 ? 15.189 -12.014 -14.506 1.00 95.94 166 GLN A N 1
ATOM 1348 C CA . GLN A 1 166 ? 14.771 -13.095 -13.603 1.00 95.94 166 GLN A CA 1
ATOM 1349 C C . GLN A 1 166 ? 15.630 -13.186 -12.341 1.00 95.94 166 GLN A C 1
ATOM 1351 O O . GLN A 1 166 ? 15.117 -13.538 -11.283 1.00 95.94 166 GLN A O 1
ATOM 1356 N N . GLN A 1 167 ? 16.931 -12.901 -12.435 1.00 97.06 167 GLN A N 1
ATOM 1357 C CA . GLN A 1 167 ? 17.807 -12.940 -11.271 1.00 97.06 167 GLN A CA 1
ATOM 1358 C C . GLN A 1 167 ? 17.501 -11.801 -10.293 1.00 97.06 167 GLN A C 1
ATOM 1360 O O . GLN A 1 167 ? 17.422 -12.072 -9.101 1.00 97.06 167 GLN A O 1
ATOM 1365 N N . LYS A 1 168 ? 17.268 -10.577 -10.783 1.00 97.44 168 LYS A N 1
ATOM 1366 C CA . LYS A 1 168 ? 16.877 -9.429 -9.944 1.00 97.44 168 LYS A CA 1
ATOM 1367 C C . LYS A 1 168 ? 15.512 -9.611 -9.293 1.00 97.44 168 LYS A C 1
ATOM 1369 O O . LYS A 1 168 ? 15.321 -9.233 -8.146 1.00 97.44 168 LYS A O 1
ATOM 1374 N N . LEU A 1 169 ? 14.561 -10.216 -10.003 1.00 97.81 169 LEU A N 1
ATOM 1375 C CA . LEU A 1 169 ? 13.217 -10.438 -9.467 1.00 97.81 169 LEU A CA 1
ATOM 1376 C C . LEU A 1 169 ? 13.188 -11.388 -8.262 1.00 97.81 169 LEU A C 1
ATOM 1378 O O . LEU A 1 169 ? 12.237 -11.339 -7.490 1.00 97.81 169 LEU A O 1
ATOM 1382 N N . LYS A 1 170 ? 14.232 -12.201 -8.051 1.00 96.69 170 LYS A N 1
ATOM 1383 C CA . LYS A 1 170 ? 14.372 -13.024 -6.837 1.00 96.69 170 LYS A CA 1
ATOM 1384 C C . LYS A 1 170 ? 14.632 -12.201 -5.577 1.00 96.69 170 LYS A C 1
ATOM 1386 O O . LYS A 1 170 ? 14.393 -12.711 -4.489 1.00 96.69 170 LYS A O 1
ATOM 1391 N N . ASP A 1 171 ? 15.115 -10.971 -5.729 1.00 96.81 171 ASP A N 1
ATOM 1392 C CA . ASP A 1 171 ? 15.373 -10.061 -4.612 1.00 96.81 171 ASP A CA 1
ATOM 1393 C C . ASP A 1 171 ? 14.103 -9.292 -4.196 1.00 96.81 171 ASP A C 1
ATOM 1395 O O . ASP A 1 171 ? 14.119 -8.575 -3.197 1.00 96.81 171 ASP A O 1
ATOM 1399 N N . ILE A 1 172 ? 12.992 -9.438 -4.937 1.00 97.81 172 ILE A N 1
ATOM 1400 C CA . ILE A 1 172 ? 11.688 -8.894 -4.540 1.00 97.81 172 ILE A CA 1
ATOM 1401 C C . ILE A 1 172 ? 11.186 -9.626 -3.298 1.00 97.81 172 ILE A C 1
ATOM 1403 O O . ILE A 1 172 ? 11.091 -10.854 -3.278 1.00 97.81 172 ILE A O 1
ATOM 1407 N N . GLN A 1 173 ? 10.760 -8.857 -2.300 1.00 97.50 173 GLN A N 1
ATOM 1408 C CA . GLN A 1 173 ? 10.133 -9.380 -1.094 1.00 97.50 173 GLN A CA 1
ATOM 1409 C C . GLN A 1 173 ? 8.694 -8.872 -0.969 1.00 97.50 173 GLN A C 1
ATOM 1411 O O . GLN A 1 173 ? 8.451 -7.676 -0.814 1.00 97.50 173 GLN A O 1
ATOM 1416 N N . GLY A 1 174 ? 7.726 -9.787 -0.966 1.00 97.56 174 GLY A N 1
ATOM 1417 C CA . GLY A 1 174 ? 6.320 -9.437 -0.783 1.00 97.56 174 GLY A CA 1
ATOM 1418 C C . GLY A 1 174 ? 5.737 -8.615 -1.933 1.00 97.56 174 GLY A C 1
ATOM 1419 O O . GLY A 1 174 ? 6.079 -8.806 -3.098 1.00 97.56 174 GLY A O 1
ATOM 1420 N N . LEU A 1 175 ? 4.792 -7.738 -1.598 1.00 98.38 175 LEU A N 1
ATOM 1421 C CA . LEU A 1 175 ? 3.946 -7.020 -2.558 1.00 98.38 175 LEU A CA 1
ATOM 1422 C C . LEU A 1 175 ? 4.106 -5.500 -2.486 1.00 98.38 175 LEU A C 1
ATOM 1424 O O . LEU A 1 175 ? 3.655 -4.801 -3.394 1.00 98.38 175 LEU A O 1
ATOM 1428 N N . VAL A 1 176 ? 4.677 -4.985 -1.396 1.00 98.50 176 VAL A N 1
ATOM 1429 C CA . VAL A 1 176 ? 4.724 -3.548 -1.114 1.00 98.50 176 VAL A CA 1
ATOM 1430 C C . VAL A 1 176 ? 5.722 -2.821 -2.020 1.00 98.50 176 VAL A C 1
ATOM 1432 O O . VAL A 1 176 ? 6.839 -3.286 -2.232 1.00 98.50 176 VAL A O 1
ATOM 1435 N N . VAL A 1 177 ? 5.322 -1.660 -2.535 1.00 98.56 177 VAL A N 1
ATOM 1436 C CA . VAL A 1 177 ? 6.172 -0.709 -3.273 1.00 98.56 177 VAL A CA 1
ATOM 1437 C C . VAL A 1 177 ? 5.935 0.707 -2.744 1.00 98.56 177 VAL A C 1
ATOM 1439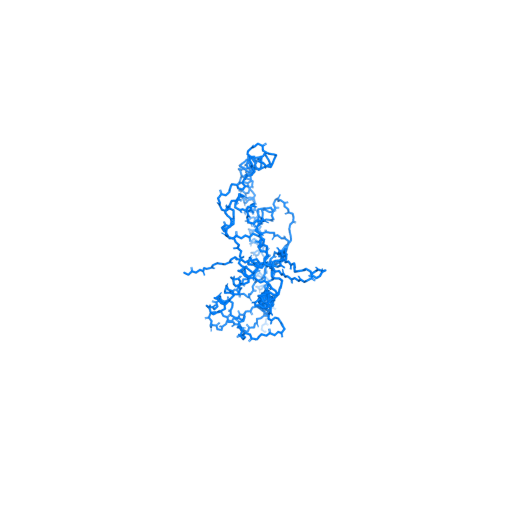 O O . VAL A 1 177 ? 4.882 0.975 -2.161 1.00 98.56 177 VAL A O 1
ATOM 1442 N N . GLU A 1 178 ? 6.889 1.619 -2.917 1.00 97.56 178 GLU A N 1
ATOM 1443 C CA . GLU A 1 178 ? 6.690 3.036 -2.597 1.00 97.56 178 GLU A CA 1
ATOM 1444 C C . GLU A 1 178 ? 5.612 3.622 -3.519 1.00 97.56 178 GLU A C 1
ATOM 1446 O O . GLU A 1 178 ? 5.498 3.258 -4.692 1.00 97.56 178 GLU A O 1
ATOM 1451 N N . TYR A 1 179 ? 4.773 4.503 -2.973 1.00 96.94 179 TYR A N 1
ATOM 1452 C CA . TYR A 1 179 ? 3.838 5.263 -3.792 1.00 96.94 179 TYR A CA 1
ATOM 1453 C C . TYR A 1 179 ? 4.565 6.484 -4.374 1.00 96.94 179 TYR A C 1
ATOM 1455 O O . TYR A 1 179 ? 5.080 7.282 -3.587 1.00 96.94 179 TYR A O 1
ATOM 1463 N N . PRO A 1 180 ? 4.598 6.669 -5.704 1.00 95.06 180 PRO A N 1
ATOM 1464 C CA . PRO A 1 180 ? 5.327 7.774 -6.315 1.00 95.06 180 PRO A CA 1
ATOM 1465 C C . PRO A 1 180 ? 4.549 9.086 -6.150 1.00 95.06 180 PRO A C 1
ATOM 1467 O O . PRO A 1 180 ? 3.506 9.294 -6.776 1.00 95.06 180 PRO A O 1
ATOM 1470 N N . ILE A 1 181 ? 5.028 9.954 -5.258 1.00 93.81 181 ILE A N 1
ATOM 1471 C CA . ILE A 1 181 ? 4.381 11.229 -4.903 1.00 93.81 181 ILE A CA 1
ATOM 1472 C C . ILE A 1 181 ? 4.798 12.396 -5.811 1.00 93.81 181 ILE A C 1
ATOM 1474 O O . ILE A 1 181 ? 4.129 13.427 -5.810 1.00 93.81 181 ILE A O 1
ATOM 1478 N N . HIS A 1 182 ? 5.879 12.233 -6.574 1.00 94.31 182 HIS A N 1
ATOM 1479 C CA . HIS A 1 182 ? 6.445 13.220 -7.498 1.00 94.31 182 HIS A CA 1
ATOM 1480 C C . HIS A 1 182 ? 6.141 12.905 -8.970 1.00 94.31 182 HIS A C 1
ATOM 1482 O O . HIS A 1 182 ? 6.486 13.686 -9.860 1.00 94.31 182 HIS A O 1
ATOM 1488 N N . PHE A 1 183 ? 5.479 11.777 -9.247 1.00 93.94 183 PHE A N 1
ATOM 1489 C CA . PHE A 1 183 ? 5.022 11.434 -10.590 1.00 93.94 183 PHE A CA 1
ATOM 1490 C C . PHE A 1 183 ? 4.150 12.550 -11.181 1.00 93.94 183 PHE A C 1
ATOM 1492 O O . PHE A 1 183 ? 3.179 12.966 -10.554 1.00 93.94 183 PHE A O 1
ATOM 1499 N N . LEU A 1 184 ? 4.489 13.002 -12.394 1.00 92.12 184 LEU A N 1
ATOM 1500 C CA . LEU A 1 184 ? 3.806 14.083 -13.121 1.00 92.12 184 LEU A CA 1
ATOM 1501 C C . LEU A 1 184 ? 3.678 15.422 -12.356 1.00 92.12 184 LEU A C 1
ATOM 1503 O O . LEU A 1 184 ? 2.816 16.236 -12.681 1.00 92.12 184 LEU A O 1
ATOM 1507 N N . GLU A 1 185 ? 4.506 15.690 -11.340 1.00 93.00 185 GLU A N 1
ATOM 1508 C CA . GLU A 1 185 ? 4.354 16.876 -10.476 1.00 93.00 185 GLU A CA 1
ATOM 1509 C C . GLU A 1 185 ? 4.410 18.236 -11.205 1.00 93.00 185 GLU A C 1
ATOM 1511 O O . GLU A 1 185 ? 3.943 19.237 -10.661 1.00 93.00 185 GLU A O 1
ATOM 1516 N N . GLU A 1 186 ? 4.955 18.284 -12.425 1.00 92.25 186 GLU A N 1
ATOM 1517 C CA . GLU A 1 186 ? 5.029 19.494 -13.255 1.00 92.25 186 GLU A CA 1
ATOM 1518 C C . GLU A 1 186 ? 3.779 19.695 -14.139 1.00 92.25 186 GLU A C 1
ATOM 1520 O O . GLU A 1 186 ? 3.634 20.743 -14.772 1.00 92.25 186 GLU A O 1
ATOM 1525 N N . GLU A 1 187 ? 2.856 18.729 -14.175 1.00 88.00 187 GLU A N 1
ATOM 1526 C CA . GLU A 1 187 ? 1.634 18.785 -14.979 1.00 88.00 187 GLU A CA 1
ATOM 1527 C C . GLU A 1 187 ? 0.441 19.366 -14.220 1.00 88.00 187 GLU A C 1
ATOM 1529 O O . GLU A 1 187 ? 0.258 19.185 -13.014 1.00 88.00 187 GLU A O 1
ATOM 1534 N N . ASN A 1 188 ? -0.455 20.019 -14.963 1.00 82.06 188 ASN A N 1
ATOM 1535 C CA . ASN A 1 188 ? -1.748 20.424 -14.428 1.00 82.06 188 ASN A CA 1
ATOM 1536 C C . ASN A 1 188 ? -2.804 19.351 -14.712 1.00 82.06 188 ASN A C 1
ATOM 1538 O O . ASN A 1 188 ? -3.306 19.224 -15.826 1.00 82.06 188 ASN A O 1
ATOM 1542 N N . TYR A 1 189 ? -3.181 18.619 -13.668 1.00 72.19 189 TYR A N 1
ATOM 1543 C CA . TYR A 1 189 ? -4.168 17.538 -13.729 1.00 72.19 189 TYR A CA 1
ATOM 1544 C C . TYR A 1 189 ? -5.615 18.004 -13.885 1.00 72.19 189 TYR A C 1
ATOM 1546 O O . TYR A 1 189 ? -6.517 17.179 -14.057 1.00 72.19 189 TYR A O 1
ATOM 1554 N N . LEU A 1 190 ? -5.875 19.311 -13.780 1.00 73.19 190 LEU A N 1
ATOM 1555 C CA . LEU A 1 190 ? -7.213 19.819 -14.016 1.00 73.19 190 LEU A CA 1
ATOM 1556 C C . LEU A 1 190 ? -7.533 19.708 -15.509 1.00 73.19 190 LEU A C 1
ATOM 1558 O O . LEU A 1 190 ? -6.740 20.153 -16.343 1.00 73.19 190 LEU A O 1
ATOM 1562 N N . PRO A 1 191 ? -8.708 19.163 -15.866 1.00 65.75 191 PRO A N 1
ATOM 1563 C CA . PRO A 1 191 ? -9.141 19.159 -17.251 1.00 65.75 191 PRO A CA 1
ATOM 1564 C C . PRO A 1 191 ? -9.106 20.588 -17.791 1.00 65.75 191 PRO A C 1
ATOM 1566 O O . PRO A 1 191 ? -9.498 21.535 -17.101 1.00 65.75 191 PRO A O 1
ATOM 1569 N N . SER A 1 192 ? -8.612 20.757 -19.019 1.00 65.12 192 SER A N 1
ATOM 1570 C CA . SER A 1 192 ? -8.518 22.092 -19.608 1.00 65.12 192 SER A CA 1
ATOM 1571 C C . SER A 1 192 ? -9.894 22.763 -19.598 1.00 65.12 192 SER A C 1
ATOM 1573 O O . SER A 1 192 ? -10.901 22.120 -19.881 1.00 65.12 192 SER A O 1
ATOM 1575 N N . LEU A 1 193 ? -9.951 24.067 -19.316 1.00 57.59 193 LEU A N 1
ATOM 1576 C CA . LEU A 1 193 ? -11.202 24.818 -19.103 1.00 57.59 193 LEU A CA 1
ATOM 1577 C C . LEU A 1 193 ? -12.218 24.751 -20.262 1.00 57.59 193 LEU A C 1
ATOM 1579 O O . LEU A 1 193 ? -13.347 25.209 -20.124 1.00 57.59 193 LEU A O 1
ATOM 1583 N N . ARG A 1 194 ? -11.820 24.212 -21.417 1.00 54.38 194 ARG A N 1
ATOM 1584 C CA . ARG A 1 194 ? -12.655 24.051 -22.611 1.00 54.38 194 ARG A CA 1
ATOM 1585 C C . ARG A 1 194 ? -13.176 22.626 -22.810 1.00 54.38 194 ARG A C 1
ATOM 1587 O O . ARG A 1 194 ? -13.912 22.401 -23.769 1.00 54.38 194 ARG A O 1
ATOM 1594 N N . THR A 1 195 ? -12.808 21.667 -21.962 1.00 52.88 195 THR A N 1
ATOM 1595 C CA . THR A 1 195 ? -13.295 20.287 -22.072 1.00 52.88 195 THR A CA 1
ATOM 1596 C C . THR A 1 195 ? -14.553 20.075 -21.238 1.00 52.88 195 THR A C 1
ATOM 1598 O O . THR A 1 195 ? -14.838 20.810 -20.290 1.00 52.88 195 THR A O 1
ATOM 1601 N N . ARG A 1 196 ? -15.345 19.059 -21.603 1.00 52.69 196 ARG A N 1
ATOM 1602 C CA . ARG A 1 196 ? -16.602 18.733 -20.909 1.00 52.69 196 ARG A CA 1
ATOM 1603 C C . ARG A 1 196 ? -16.362 18.436 -19.427 1.00 52.69 196 ARG A C 1
ATOM 1605 O O . ARG A 1 196 ? -17.184 18.801 -18.595 1.00 52.69 196 ARG A O 1
ATOM 1612 N N . GLU A 1 197 ? -15.219 17.849 -19.095 1.00 55.34 197 GLU A N 1
ATOM 1613 C CA . GLU A 1 197 ? -14.796 17.521 -17.734 1.00 55.34 197 GLU A CA 1
ATOM 1614 C C . GLU A 1 197 ? -14.570 18.779 -16.877 1.00 55.34 197 GLU A C 1
ATOM 1616 O O . GLU A 1 197 ? -14.920 18.785 -15.696 1.00 55.34 197 GLU A O 1
ATOM 1621 N N . ALA A 1 198 ? -14.073 19.875 -17.464 1.00 57.19 198 ALA A N 1
ATOM 1622 C CA . ALA A 1 198 ? -13.947 21.151 -16.760 1.00 57.19 198 ALA A CA 1
ATOM 1623 C C . ALA A 1 198 ? -15.310 21.807 -16.494 1.00 57.19 198 ALA A C 1
ATOM 1625 O O . ALA A 1 198 ? -15.534 22.347 -15.412 1.00 57.19 198 ALA A O 1
ATOM 1626 N N . PHE A 1 199 ? -16.257 21.701 -17.433 1.00 55.88 199 PHE A N 1
ATOM 1627 C CA . PHE A 1 199 ? -17.634 22.158 -17.210 1.00 55.88 199 PHE A CA 1
ATOM 1628 C C . PHE A 1 199 ? -18.361 21.335 -16.141 1.00 55.88 199 PHE A C 1
ATOM 1630 O O . PHE A 1 199 ? -19.168 21.886 -15.393 1.00 55.88 199 PHE A O 1
ATOM 1637 N N . LEU A 1 200 ? -18.064 20.036 -16.031 1.00 56.72 200 LEU A N 1
ATOM 1638 C CA . LEU A 1 200 ? -18.569 19.205 -14.940 1.00 56.72 200 LEU A CA 1
ATOM 1639 C C . LEU A 1 200 ? -18.023 19.706 -13.594 1.00 56.72 200 LEU A C 1
ATOM 1641 O O . LEU A 1 200 ? -18.815 19.970 -12.693 1.00 56.72 200 LEU A O 1
ATOM 1645 N N . SER A 1 201 ? -16.711 19.942 -13.462 1.00 51.72 201 SER A N 1
ATOM 1646 C CA . SER A 1 201 ? -16.125 20.404 -12.190 1.00 51.72 201 SER A CA 1
ATOM 1647 C C . SER A 1 201 ? -16.567 21.822 -11.787 1.00 51.72 201 SER A C 1
ATOM 1649 O O . SER A 1 201 ? -16.853 22.067 -10.613 1.00 51.72 201 SER A O 1
ATOM 1651 N N . MET A 1 202 ? -16.701 22.747 -12.746 1.00 46.97 202 MET A N 1
ATOM 1652 C CA . MET A 1 202 ? -17.149 24.125 -12.500 1.00 46.97 202 MET A CA 1
ATOM 1653 C C . MET A 1 202 ? -18.625 24.214 -12.100 1.00 46.97 202 MET A C 1
ATOM 1655 O O . MET A 1 202 ? -18.949 24.956 -11.173 1.00 46.97 202 MET A O 1
ATOM 1659 N N . ASN A 1 203 ? -19.513 23.440 -12.735 1.00 45.22 203 ASN A N 1
ATOM 1660 C CA . ASN A 1 203 ? -20.926 23.386 -12.340 1.00 45.22 203 ASN A CA 1
ATOM 1661 C C . ASN A 1 203 ? -21.107 22.760 -10.952 1.00 45.22 203 ASN A C 1
ATOM 1663 O O . ASN A 1 203 ? -21.979 23.196 -10.201 1.00 45.22 203 ASN A O 1
ATOM 1667 N N . PHE A 1 204 ? -20.270 21.783 -10.583 1.00 46.12 204 PHE A N 1
ATOM 1668 C CA . PHE A 1 204 ? -20.232 21.265 -9.217 1.00 46.12 204 PHE A CA 1
ATOM 1669 C C . PHE A 1 204 ? -19.785 22.337 -8.222 1.00 46.12 204 PHE A C 1
ATOM 1671 O O . PHE A 1 204 ? -20.415 22.465 -7.183 1.00 46.12 204 PHE A O 1
ATOM 1678 N N . LYS A 1 205 ? -18.760 23.139 -8.537 1.00 43.31 205 LYS A N 1
ATOM 1679 C CA . LYS A 1 205 ? -18.246 24.182 -7.633 1.00 43.31 205 LYS A CA 1
ATOM 1680 C C . LYS A 1 205 ? -19.240 25.337 -7.428 1.00 43.31 205 LYS A C 1
ATOM 1682 O O . LYS A 1 205 ? -19.489 25.719 -6.292 1.00 43.31 205 LYS A O 1
ATOM 1687 N N . PHE A 1 206 ? -19.887 25.809 -8.498 1.00 42.50 206 PHE A N 1
ATOM 1688 C CA . PHE A 1 206 ? -20.941 26.833 -8.416 1.00 42.50 206 PHE A CA 1
ATOM 1689 C C . PHE A 1 206 ? -22.194 26.351 -7.669 1.00 42.50 206 PHE A C 1
ATOM 1691 O O . PHE A 1 206 ? -22.738 27.094 -6.855 1.00 42.50 206 PHE A O 1
ATOM 1698 N N . ASN A 1 207 ? -22.644 25.109 -7.897 1.00 44.22 207 ASN A N 1
ATOM 1699 C CA . ASN A 1 207 ? -23.741 24.538 -7.107 1.00 44.22 207 ASN A CA 1
ATOM 1700 C C . ASN A 1 207 ? -23.328 24.280 -5.655 1.00 44.22 207 ASN A C 1
ATOM 1702 O O . ASN A 1 207 ? -24.156 24.429 -4.767 1.00 44.22 207 ASN A O 1
ATOM 1706 N N . TYR A 1 208 ? -22.071 23.908 -5.399 1.00 43.06 208 TYR A N 1
ATOM 1707 C CA . TYR A 1 208 ? -21.566 23.635 -4.055 1.00 43.06 208 TYR A CA 1
ATOM 1708 C C . TYR A 1 208 ? -21.574 24.882 -3.173 1.00 43.06 208 TYR A C 1
ATOM 1710 O O . TYR A 1 208 ? -22.015 24.797 -2.034 1.00 43.06 208 TYR A O 1
ATOM 1718 N N . ASP A 1 209 ? -21.165 26.042 -3.690 1.00 43.00 209 ASP A N 1
ATOM 1719 C CA . ASP A 1 209 ? -21.174 27.285 -2.908 1.00 43.00 209 ASP A CA 1
ATOM 1720 C C . ASP A 1 209 ? -22.606 27.750 -2.581 1.00 43.00 209 ASP A C 1
ATOM 1722 O O . ASP A 1 209 ? -22.873 28.202 -1.466 1.00 43.00 209 ASP A O 1
ATOM 1726 N N . HIS A 1 210 ? -23.553 27.557 -3.507 1.00 46.03 210 HIS A N 1
ATOM 1727 C CA . HIS A 1 210 ? -24.970 27.856 -3.276 1.00 46.03 210 HIS A CA 1
ATOM 1728 C C . HIS A 1 210 ? -25.634 26.861 -2.308 1.00 46.03 210 HIS A C 1
ATOM 1730 O O . HIS A 1 210 ? -26.285 27.272 -1.349 1.00 46.03 210 HIS A O 1
ATOM 1736 N N . LEU A 1 211 ? -25.410 25.556 -2.504 1.00 43.97 211 LEU A N 1
ATOM 1737 C CA . LEU A 1 211 ? -25.930 24.496 -1.635 1.00 43.97 211 LEU A CA 1
ATOM 1738 C C . LEU A 1 211 ? -25.314 24.542 -0.238 1.00 43.97 211 LEU A C 1
ATOM 1740 O O . LEU A 1 211 ? -25.996 24.203 0.720 1.00 43.97 211 LEU A O 1
ATOM 1744 N N . LYS A 1 212 ? -24.054 24.968 -0.091 1.00 38.25 212 LYS A N 1
ATOM 1745 C CA . LYS A 1 212 ? -23.404 25.128 1.215 1.00 38.25 212 LYS A CA 1
ATOM 1746 C C . LYS A 1 212 ? -24.106 26.194 2.056 1.00 38.25 212 LYS A C 1
ATOM 1748 O O . LYS A 1 212 ? -24.369 25.935 3.225 1.00 38.25 212 LYS A O 1
ATOM 1753 N N . CYS A 1 213 ? -24.465 27.336 1.462 1.00 41.84 213 CYS A N 1
ATOM 1754 C CA . CYS A 1 213 ? -25.261 28.368 2.141 1.00 41.84 213 CYS A CA 1
ATOM 1755 C C . CYS A 1 213 ? -26.639 27.840 2.580 1.00 41.84 213 CYS A C 1
ATOM 1757 O O . CYS A 1 213 ? -27.037 28.036 3.730 1.00 41.84 213 CYS A O 1
ATOM 1759 N N . ASP A 1 214 ? -27.340 27.116 1.703 1.00 46.25 214 ASP A N 1
ATOM 1760 C CA . ASP A 1 214 ? -28.669 26.570 2.013 1.00 46.25 214 ASP A CA 1
ATOM 1761 C C . ASP A 1 214 ? -28.612 25.428 3.044 1.00 46.25 214 ASP A C 1
ATOM 1763 O O . ASP A 1 214 ? -29.482 25.307 3.913 1.00 46.25 214 ASP A O 1
ATOM 1767 N N . LEU A 1 215 ? -27.562 24.604 3.003 1.00 43.38 215 LEU A N 1
ATOM 1768 C CA . LEU A 1 215 ? -27.337 23.517 3.953 1.00 43.38 215 LEU A CA 1
ATOM 1769 C C . LEU A 1 215 ? -26.936 24.024 5.328 1.00 43.38 215 LEU A C 1
ATOM 1771 O O . LEU A 1 215 ? -27.415 23.473 6.309 1.00 43.38 215 LEU A O 1
ATOM 1775 N N . GLU A 1 216 ? -26.111 25.066 5.416 1.00 44.91 216 GLU A N 1
ATOM 1776 C CA . GLU A 1 216 ? -25.730 25.683 6.690 1.00 44.91 216 GLU A CA 1
ATOM 1777 C C . GLU A 1 216 ? -26.951 26.325 7.371 1.00 44.91 216 GLU A C 1
ATOM 1779 O O . GLU A 1 216 ? -27.177 26.136 8.568 1.00 44.91 216 GLU A O 1
ATOM 1784 N N . SER A 1 217 ? -27.823 26.973 6.591 1.00 48.59 217 SER A N 1
ATOM 1785 C CA . SER A 1 217 ? -29.127 27.462 7.058 1.00 48.59 217 SER A CA 1
ATOM 1786 C C . SER A 1 217 ? -30.035 26.327 7.553 1.00 48.59 217 SER A C 1
ATOM 1788 O O . SER A 1 217 ? -30.588 26.403 8.655 1.00 48.59 217 SER A O 1
ATOM 1790 N N . THR A 1 218 ? -30.156 25.248 6.777 1.00 46.41 218 THR A N 1
ATOM 1791 C CA . THR A 1 218 ? -31.041 24.119 7.102 1.00 46.41 218 THR A CA 1
ATOM 1792 C C . THR A 1 218 ? -30.528 23.315 8.302 1.00 46.41 218 THR A C 1
ATOM 1794 O O . THR A 1 218 ? -31.321 22.921 9.157 1.00 46.41 218 THR A O 1
ATOM 1797 N N . TRP A 1 219 ? -29.211 23.110 8.417 1.00 36.47 219 TRP A N 1
ATOM 1798 C CA . TRP A 1 219 ? -28.584 22.427 9.554 1.00 36.47 219 TRP A CA 1
ATOM 1799 C C . TRP A 1 219 ? -28.746 23.206 10.853 1.00 36.47 219 TRP A C 1
ATOM 1801 O O . TRP A 1 219 ? -29.080 22.608 11.874 1.00 36.47 219 TRP A O 1
ATOM 1811 N N . ASN A 1 220 ? -28.588 24.530 10.815 1.00 53.41 220 ASN A N 1
ATOM 1812 C CA . ASN A 1 220 ? -28.836 25.368 11.985 1.00 53.41 220 ASN A CA 1
ATOM 1813 C C . ASN A 1 220 ? -30.306 25.282 12.427 1.00 53.41 220 ASN A C 1
ATOM 1815 O O . ASN A 1 220 ? -30.587 25.115 13.613 1.00 53.41 220 ASN A O 1
ATOM 1819 N N . GLN A 1 221 ? -31.253 25.300 11.483 1.00 52.34 221 GLN A N 1
ATOM 1820 C CA . GLN A 1 221 ? -32.679 25.186 11.797 1.00 52.34 221 GLN A CA 1
ATOM 1821 C C . GLN A 1 221 ? -33.057 23.802 12.355 1.00 52.34 221 GLN A C 1
ATOM 1823 O O . GLN A 1 221 ? -33.842 23.703 13.301 1.00 52.34 221 GLN A O 1
ATOM 1828 N N . LEU A 1 222 ? -32.496 22.726 11.794 1.00 48.62 222 LEU A N 1
ATOM 1829 C CA . LEU A 1 222 ? -32.697 21.364 12.293 1.00 48.62 222 LEU A CA 1
ATOM 1830 C C . LEU A 1 222 ? -32.056 21.164 13.669 1.00 48.62 222 LEU A C 1
ATOM 1832 O O . LEU A 1 222 ? -32.677 20.530 14.519 1.00 48.62 222 LEU A O 1
ATOM 1836 N N . GLY A 1 223 ? -30.874 21.740 13.909 1.00 48.34 223 GLY A N 1
ATOM 1837 C CA . GLY A 1 223 ? -30.205 21.739 15.210 1.00 48.34 223 GLY A CA 1
ATOM 1838 C C . GLY A 1 223 ? -31.056 22.397 16.297 1.00 48.34 223 GLY A C 1
ATOM 1839 O O . GLY A 1 223 ? -31.310 21.777 17.326 1.00 48.34 223 GLY A O 1
ATOM 1840 N N . ILE A 1 224 ? -31.605 23.585 16.019 1.00 62.03 224 ILE A N 1
ATOM 1841 C CA . ILE A 1 224 ? -32.523 24.298 16.927 1.00 62.03 224 ILE A CA 1
ATOM 1842 C C . ILE A 1 224 ? -33.784 23.463 17.217 1.00 62.03 224 ILE A C 1
ATOM 1844 O O . ILE A 1 224 ? -34.225 23.360 18.364 1.00 62.03 224 ILE A O 1
ATOM 1848 N N . ASN A 1 225 ? -34.366 22.828 16.194 1.00 58.44 225 ASN A N 1
ATOM 1849 C CA . ASN A 1 225 ? -35.567 22.002 16.355 1.00 58.44 225 ASN A CA 1
ATOM 1850 C C . ASN A 1 225 ? -35.297 20.710 17.149 1.00 58.44 225 ASN A C 1
ATOM 1852 O O . ASN A 1 225 ? -36.130 20.294 17.962 1.00 58.44 225 ASN A O 1
ATOM 1856 N N . LEU A 1 226 ? -34.141 20.075 16.935 1.00 47.09 226 LEU A N 1
ATOM 1857 C CA . LEU A 1 226 ? -33.696 18.901 17.689 1.00 47.09 226 LEU A CA 1
ATOM 1858 C C . LEU A 1 226 ? -33.452 19.253 19.156 1.00 47.09 226 LEU A C 1
ATOM 1860 O O . LEU A 1 226 ? -33.981 18.566 20.027 1.00 47.09 226 LEU A O 1
ATOM 1864 N N . GLU A 1 227 ? -32.738 20.345 19.428 1.00 54.91 227 GLU A N 1
ATOM 1865 C CA . GLU A 1 227 ? -32.480 20.835 20.784 1.00 54.91 227 GLU A CA 1
ATOM 1866 C C . GLU A 1 227 ? -33.788 21.162 21.522 1.00 54.91 227 GLU A C 1
ATOM 1868 O O . GLU A 1 227 ? -33.999 20.721 22.653 1.00 54.91 227 GLU A O 1
ATOM 1873 N N . SER A 1 228 ? -34.730 21.832 20.851 1.00 60.41 228 SER A N 1
ATOM 1874 C CA . SER A 1 228 ? -36.066 22.111 21.392 1.00 60.41 228 SER A CA 1
ATOM 1875 C C . SER A 1 228 ? -36.838 20.830 21.739 1.00 60.41 228 SER A C 1
ATOM 1877 O O . SER A 1 228 ? -37.381 20.703 22.840 1.00 60.41 228 SER A O 1
ATOM 1879 N N . THR A 1 229 ? -36.834 19.842 20.837 1.00 56.47 229 THR A N 1
ATOM 1880 C CA . THR A 1 229 ? -37.529 18.560 21.041 1.00 56.47 229 THR A CA 1
ATOM 1881 C C . THR A 1 229 ? -36.910 17.762 22.189 1.00 56.47 229 THR A C 1
ATOM 1883 O O . THR A 1 229 ? -37.629 17.138 22.976 1.00 56.47 229 THR A O 1
ATOM 1886 N N . TRP A 1 230 ? -35.580 17.772 22.304 1.00 41.41 230 TRP A N 1
ATOM 1887 C CA . TRP A 1 230 ? -34.868 17.046 23.353 1.00 41.41 230 TRP A CA 1
ATOM 1888 C C . TRP A 1 230 ? -35.080 17.684 24.725 1.00 41.41 230 TRP A C 1
ATOM 1890 O O . TRP A 1 230 ? -35.407 16.969 25.670 1.00 41.41 230 TRP A O 1
ATOM 1900 N N . ASN A 1 231 ? -35.038 19.016 24.809 1.00 62.12 231 ASN A N 1
ATOM 1901 C CA . ASN A 1 231 ? -35.356 19.758 26.030 1.00 62.12 231 ASN A CA 1
ATOM 1902 C C . ASN A 1 231 ? -36.800 19.505 26.489 1.00 62.12 231 ASN A C 1
ATOM 1904 O O . ASN A 1 231 ? -37.040 19.216 27.660 1.00 62.12 231 ASN A O 1
ATOM 1908 N N . GLN A 1 232 ? -37.769 19.521 25.570 1.00 70.12 232 GLN A N 1
ATOM 1909 C CA . GLN A 1 232 ? -39.171 19.257 25.903 1.00 70.12 232 GLN A CA 1
ATOM 1910 C C . GLN A 1 232 ? -39.397 17.817 26.396 1.00 70.12 232 GLN A C 1
ATOM 1912 O O . GLN A 1 232 ? -40.163 17.588 27.335 1.00 70.12 232 GLN A O 1
ATOM 1917 N N . ARG A 1 233 ? -38.718 16.830 25.794 1.00 57.28 233 ARG A N 1
ATOM 1918 C CA . ARG A 1 233 ? -38.762 15.435 26.263 1.00 57.28 233 ARG A CA 1
ATOM 1919 C C . ARG A 1 233 ? -38.058 15.251 27.607 1.00 57.28 233 ARG A C 1
ATOM 1921 O O . ARG A 1 233 ? -38.571 14.499 28.431 1.00 57.28 233 ARG A O 1
ATOM 1928 N N . GLY A 1 234 ? -36.943 15.946 27.837 1.00 52.78 234 GLY A N 1
ATOM 1929 C CA . GLY A 1 234 ? -36.232 15.970 29.117 1.00 52.78 234 GLY A CA 1
ATOM 1930 C C . GLY A 1 234 ? -37.112 16.486 30.257 1.00 52.78 234 GLY A C 1
ATOM 1931 O O . GLY A 1 234 ? -37.273 15.794 31.257 1.00 52.78 234 GLY A O 1
ATOM 1932 N N . ILE A 1 235 ? -37.786 17.623 30.053 1.00 70.06 235 ILE A N 1
ATOM 1933 C CA . ILE A 1 235 ? -38.733 18.199 31.025 1.00 70.06 235 ILE A CA 1
ATOM 1934 C C . ILE A 1 235 ? -39.889 17.229 31.322 1.00 70.06 235 ILE A C 1
ATOM 1936 O O . ILE A 1 235 ? -40.247 17.014 32.478 1.00 70.06 235 ILE A O 1
ATOM 1940 N N . ASN A 1 236 ? -40.465 16.591 30.297 1.00 65.75 236 ASN A N 1
ATOM 1941 C CA . ASN A 1 236 ? -41.551 15.621 30.492 1.00 65.75 236 ASN A CA 1
ATOM 1942 C C . ASN A 1 236 ? -41.103 14.364 31.255 1.00 65.75 236 ASN A C 1
ATOM 1944 O O . ASN A 1 236 ? -41.862 13.830 32.068 1.00 65.75 236 ASN A O 1
ATOM 1948 N N . LEU A 1 237 ? -39.879 13.887 31.012 1.00 53.66 237 LEU A N 1
ATOM 1949 C CA . LEU A 1 237 ? -39.287 12.782 31.767 1.00 53.66 237 LEU A CA 1
ATOM 1950 C C . LEU A 1 237 ? -39.073 13.169 33.232 1.00 53.66 237 LEU A C 1
ATOM 1952 O O . LEU A 1 237 ? -39.451 12.397 34.108 1.00 53.66 237 LEU A O 1
ATOM 1956 N N . GLU A 1 238 ? -38.546 14.362 33.503 1.00 56.09 238 GLU A N 1
ATOM 1957 C CA . GLU A 1 238 ? -38.337 14.871 34.863 1.00 56.09 238 GLU A CA 1
ATOM 1958 C C . GLU A 1 238 ? -39.658 15.003 35.640 1.00 56.09 238 GLU A C 1
ATOM 1960 O O . GLU A 1 238 ? -39.763 14.536 36.774 1.00 56.09 238 GLU A O 1
ATOM 1965 N N . LEU A 1 239 ? -40.711 15.534 35.009 1.00 65.00 239 LEU A N 1
ATOM 1966 C CA . LEU A 1 239 ? -42.052 15.609 35.603 1.00 65.00 239 LEU A CA 1
ATOM 1967 C C . LEU A 1 239 ? -42.624 14.222 35.929 1.00 65.00 239 LEU A C 1
ATOM 1969 O O . LEU A 1 239 ? -43.197 14.017 37.001 1.00 65.00 239 LEU A O 1
ATOM 1973 N N . THR A 1 240 ? -42.442 13.257 35.024 1.00 60.19 240 THR A N 1
ATOM 1974 C CA . THR A 1 240 ? -42.922 11.880 35.216 1.00 60.19 240 THR A CA 1
ATOM 1975 C C . THR A 1 240 ? -42.162 11.183 36.347 1.00 60.19 240 THR A C 1
ATOM 1977 O O . THR A 1 240 ? -42.775 10.530 37.193 1.00 60.19 240 THR A O 1
ATOM 1980 N N . TRP A 1 241 ? -40.839 11.359 36.404 1.00 43.62 241 TRP A N 1
ATOM 1981 C CA . TRP A 1 241 ? -39.989 10.825 37.468 1.00 43.62 241 TRP A CA 1
ATOM 1982 C C . TRP A 1 241 ? -40.319 11.426 38.834 1.00 43.62 241 TRP A C 1
ATOM 1984 O O . TRP A 1 241 ? -40.439 10.678 39.803 1.00 43.62 241 TRP A O 1
ATOM 1994 N N . ASN A 1 242 ? -40.556 12.736 38.912 1.00 64.62 242 ASN A N 1
ATOM 1995 C CA . ASN A 1 242 ? -40.965 13.396 40.153 1.00 64.62 242 ASN A CA 1
ATOM 1996 C C . ASN A 1 242 ? -42.331 12.895 40.643 1.00 64.62 242 ASN A C 1
ATOM 1998 O O . ASN A 1 242 ? -42.493 12.599 41.827 1.00 64.62 242 ASN A O 1
ATOM 2002 N N . GLN A 1 243 ? -43.301 12.713 39.742 1.00 68.75 243 GLN A N 1
ATOM 2003 C CA . GLN A 1 243 ? -44.616 12.180 40.102 1.00 68.75 243 GLN A CA 1
ATOM 2004 C C . GLN A 1 243 ? -44.542 10.725 40.596 1.00 68.75 243 GLN A C 1
ATOM 2006 O O . GLN A 1 243 ? -45.213 10.362 41.564 1.00 68.75 243 GLN A O 1
ATOM 2011 N N . LEU A 1 244 ? -43.721 9.888 39.950 1.00 60.78 244 LEU A N 1
ATOM 2012 C CA . LEU A 1 244 ? -43.472 8.512 40.387 1.00 60.78 244 LEU A CA 1
ATOM 2013 C C . LEU A 1 244 ? -42.736 8.468 41.731 1.00 60.78 244 LEU A C 1
ATOM 2015 O O . LEU A 1 244 ? -43.087 7.647 42.576 1.00 60.78 244 LEU A O 1
ATOM 2019 N N . GLY A 1 245 ? -41.778 9.372 41.952 1.00 57.28 245 GLY A N 1
ATOM 2020 C CA . GLY A 1 245 ? -41.069 9.538 43.221 1.00 57.28 245 GLY A CA 1
ATOM 2021 C C . GLY A 1 245 ? -42.009 9.888 44.376 1.00 57.28 245 GLY A C 1
ATOM 2022 O O . GLY A 1 245 ? -42.009 9.192 45.388 1.00 57.28 245 GLY A O 1
ATOM 2023 N N . ILE A 1 246 ? -42.889 10.878 44.189 1.00 69.69 246 ILE A N 1
ATOM 2024 C CA . ILE A 1 246 ? -43.908 11.264 45.183 1.00 69.69 246 ILE A CA 1
ATOM 2025 C C . ILE A 1 246 ? -44.857 10.093 45.476 1.00 69.69 246 ILE A C 1
ATOM 2027 O O . ILE A 1 246 ? -45.151 9.796 46.633 1.00 69.69 246 ILE A O 1
ATOM 2031 N N . ASN A 1 247 ? -45.320 9.387 44.440 1.00 64.69 247 ASN A N 1
ATOM 2032 C CA . ASN A 1 247 ? -46.211 8.238 44.612 1.00 64.69 247 ASN A CA 1
ATOM 2033 C C . ASN A 1 247 ? -45.526 7.085 45.361 1.00 64.69 247 ASN A C 1
ATOM 2035 O O . ASN A 1 247 ? -46.147 6.459 46.221 1.00 64.69 247 ASN A O 1
ATOM 2039 N N . LEU A 1 248 ? -44.249 6.814 45.081 1.00 57.47 248 LEU A N 1
ATOM 2040 C CA . LEU A 1 248 ? -43.457 5.832 45.822 1.00 57.47 248 LEU A CA 1
ATOM 2041 C C . LEU A 1 248 ? -43.294 6.246 47.289 1.00 57.47 248 LEU A C 1
ATOM 2043 O O . LEU A 1 248 ? -43.565 5.436 48.170 1.00 57.47 248 LEU A O 1
ATOM 2047 N N . GLU A 1 249 ? -42.950 7.500 47.571 1.00 61.19 249 GLU A N 1
ATOM 2048 C CA . GLU A 1 249 ? -42.784 8.013 48.937 1.00 61.19 249 GLU A CA 1
ATOM 2049 C C . GLU A 1 249 ? -44.085 7.939 49.756 1.00 61.19 249 GLU A C 1
ATOM 2051 O O . GLU A 1 249 ? -44.075 7.515 50.918 1.00 61.19 249 GLU A O 1
ATOM 2056 N N . LEU A 1 250 ? -45.230 8.234 49.130 1.00 62.09 250 LEU A N 1
ATOM 2057 C CA . LEU A 1 250 ? -46.562 8.056 49.720 1.00 62.09 250 LEU A CA 1
ATOM 2058 C C . LEU A 1 250 ? -46.877 6.582 50.003 1.00 62.09 250 LEU A C 1
ATOM 2060 O O . LEU A 1 250 ? -47.417 6.254 51.056 1.00 62.09 250 LEU A O 1
ATOM 2064 N N . THR A 1 251 ? -46.504 5.675 49.099 1.00 59.19 251 THR A N 1
ATOM 2065 C CA . THR A 1 251 ? -46.737 4.231 49.268 1.00 59.19 251 THR A CA 1
ATOM 2066 C C . THR A 1 251 ? -45.860 3.650 50.384 1.00 59.19 251 THR A C 1
ATOM 2068 O O . THR A 1 251 ? -46.318 2.837 51.189 1.00 59.19 251 THR A O 1
ATOM 2071 N N . TRP A 1 252 ? -44.609 4.103 50.488 1.00 51.66 252 TRP A N 1
ATOM 2072 C CA . TRP A 1 252 ? -43.673 3.716 51.546 1.00 51.66 252 TRP A CA 1
ATOM 2073 C C . TRP A 1 252 ? -44.091 4.249 52.924 1.00 51.66 252 TRP A C 1
ATOM 2075 O O . TRP A 1 252 ? -44.042 3.504 53.902 1.00 51.66 252 TRP A O 1
ATOM 2085 N N . THR A 1 253 ? -44.565 5.496 53.014 1.00 58.09 253 THR A N 1
ATOM 2086 C CA . THR A 1 253 ? -45.103 6.073 54.265 1.00 58.09 253 THR A CA 1
ATOM 2087 C C . THR A 1 253 ? -46.451 5.490 54.684 1.00 58.09 253 THR A C 1
ATOM 2089 O O . THR A 1 253 ? -46.798 5.530 55.866 1.00 58.09 253 THR A O 1
ATOM 2092 N N . TRP A 1 254 ? -47.220 4.940 53.744 1.00 54.97 254 TRP A N 1
ATOM 2093 C CA . TRP A 1 254 ? -48.465 4.232 54.039 1.00 54.97 254 TRP A CA 1
ATOM 2094 C C . TRP A 1 254 ? -48.197 2.814 54.564 1.00 54.97 254 TRP A C 1
ATOM 2096 O O . TRP A 1 254 ? -48.773 2.409 55.572 1.00 54.97 254 TRP A O 1
ATOM 2106 N N . ASN A 1 255 ? -47.252 2.090 53.955 1.00 51.94 255 ASN A N 1
ATOM 2107 C CA . ASN A 1 255 ? -46.879 0.737 54.379 1.00 51.94 255 ASN A CA 1
ATOM 2108 C C . ASN A 1 255 ? -46.080 0.703 55.693 1.00 51.94 255 ASN A C 1
ATOM 2110 O O . ASN A 1 255 ? -46.245 -0.230 56.475 1.00 51.94 255 ASN A O 1
ATOM 2114 N N . SER A 1 256 ? -45.281 1.729 56.003 1.00 52.16 256 SER A N 1
ATOM 2115 C CA . SER A 1 256 ? -44.583 1.835 57.297 1.00 52.16 256 SER A CA 1
ATOM 2116 C C . SER A 1 256 ? -45.512 2.119 58.487 1.00 52.16 256 SER A C 1
ATOM 2118 O O . SER A 1 256 ? -45.095 1.980 59.634 1.00 52.16 256 SER A O 1
ATOM 2120 N N . LYS A 1 257 ? -46.784 2.460 58.234 1.00 54.66 257 LYS A N 1
ATOM 2121 C CA . LYS A 1 257 ? -47.847 2.576 59.250 1.00 54.66 257 LYS A CA 1
ATOM 2122 C C . LYS A 1 257 ? -48.660 1.288 59.444 1.00 54.66 257 LYS A C 1
ATOM 2124 O O . LYS A 1 257 ? -49.475 1.236 60.361 1.00 54.66 257 LYS A O 1
ATOM 2129 N N . LEU A 1 258 ? -48.461 0.271 58.598 1.00 51.97 258 LEU A N 1
ATOM 2130 C CA . LEU A 1 258 ? -49.231 -0.983 58.587 1.00 51.97 258 LEU A CA 1
ATOM 2131 C C . LEU A 1 258 ? -48.462 -2.200 59.128 1.00 51.97 258 LEU A C 1
ATOM 2133 O O . LEU A 1 258 ? -49.005 -3.302 59.120 1.00 51.97 258 LEU A O 1
ATOM 2137 N N . ILE A 1 259 ? -47.236 -2.018 59.627 1.00 48.03 259 ILE A N 1
ATOM 2138 C CA . ILE A 1 259 ? -46.469 -3.065 60.318 1.00 48.03 259 ILE A CA 1
ATOM 2139 C C . ILE A 1 259 ? -46.407 -2.703 61.812 1.00 48.03 259 ILE A C 1
ATOM 2141 O O . ILE A 1 259 ? -45.581 -1.871 62.194 1.00 48.03 259 ILE A O 1
ATOM 2145 N N . PRO A 1 260 ? -47.276 -3.267 62.673 1.00 45.81 260 PRO A N 1
ATOM 2146 C CA . PRO A 1 260 ? -47.063 -3.247 64.113 1.00 45.81 260 PRO A CA 1
ATOM 2147 C C . PRO A 1 260 ? -45.927 -4.214 64.480 1.00 45.81 260 PRO A C 1
ATOM 2149 O O . PRO A 1 260 ? -45.742 -5.236 63.818 1.00 45.81 260 PRO A O 1
ATOM 2152 N N . SER A 1 261 ? -45.194 -3.873 65.541 1.00 47.41 261 SER A N 1
ATOM 2153 C CA . SER A 1 261 ? -44.299 -4.767 66.293 1.00 47.41 261 SER A CA 1
ATOM 2154 C C . SER A 1 261 ? -44.971 -6.074 66.700 1.00 47.41 261 SER A C 1
ATOM 2156 O O . SER A 1 261 ? -46.115 -5.967 67.207 1.00 47.41 261 SER A O 1
#